Protein AF-A0A1I3IKX5-F1 (afdb_monomer_lite)

Structure (mmCIF, N/CA/C/O backbone):
data_AF-A0A1I3IKX5-F1
#
_entry.id   AF-A0A1I3IKX5-F1
#
loop_
_atom_site.group_PDB
_atom_site.id
_atom_site.type_symbol
_atom_site.label_atom_id
_atom_site.label_alt_id
_atom_site.label_comp_id
_atom_site.label_asym_id
_atom_site.label_entity_id
_atom_site.label_seq_id
_atom_site.pdbx_PDB_ins_code
_atom_site.Cartn_x
_atom_site.Cartn_y
_atom_site.Cartn_z
_atom_site.occupancy
_atom_site.B_iso_or_equiv
_atom_site.auth_seq_id
_atom_site.auth_comp_id
_atom_site.auth_asym_id
_atom_site.auth_atom_id
_atom_site.pdbx_PDB_model_num
ATOM 1 N N . MET A 1 1 ? -21.518 -17.663 17.807 1.00 20.95 1 MET A N 1
ATOM 2 C CA . MET A 1 1 ? -21.139 -17.434 16.405 1.00 20.95 1 MET A CA 1
ATOM 3 C C . MET A 1 1 ? -19.968 -16.467 16.408 1.00 20.95 1 MET A C 1
ATOM 5 O O . MET A 1 1 ? -20.168 -15.265 16.495 1.00 20.95 1 MET A O 1
ATOM 9 N N . PHE A 1 2 ? -18.743 -17.001 16.439 1.00 19.91 2 PHE A N 1
ATOM 10 C CA . PHE A 1 2 ? -17.555 -16.202 16.153 1.00 19.91 2 PHE A CA 1
ATOM 11 C C . PHE A 1 2 ? -17.565 -15.919 14.655 1.00 19.91 2 PHE A C 1
ATOM 13 O O . PHE A 1 2 ? -17.445 -16.852 13.859 1.00 19.91 2 PHE A O 1
ATOM 20 N N . LEU A 1 3 ? -17.734 -14.655 14.272 1.00 21.25 3 LEU A N 1
ATOM 21 C CA . LEU A 1 3 ? -17.444 -14.222 12.912 1.00 21.25 3 LEU A CA 1
ATOM 22 C C . LEU A 1 3 ? -15.917 -14.190 12.758 1.00 21.25 3 LEU A C 1
ATOM 24 O O . LEU A 1 3 ? -15.277 -13.152 12.869 1.00 21.25 3 LEU A O 1
ATOM 28 N N . ALA A 1 4 ? -15.314 -15.357 12.549 1.00 22.75 4 ALA A N 1
ATOM 29 C CA . ALA A 1 4 ? -14.048 -15.416 11.840 1.00 22.75 4 ALA A CA 1
ATOM 30 C C . ALA A 1 4 ? -14.404 -15.224 10.366 1.00 22.75 4 ALA A C 1
ATOM 32 O O . ALA A 1 4 ? -14.665 -16.190 9.652 1.00 22.75 4 ALA A O 1
ATOM 33 N N . ALA A 1 5 ? -14.520 -13.969 9.940 1.00 21.70 5 ALA A N 1
ATOM 34 C CA . ALA A 1 5 ? -14.460 -13.676 8.523 1.00 21.70 5 ALA A CA 1
ATOM 35 C C . ALA A 1 5 ? -13.004 -13.932 8.109 1.00 21.70 5 ALA A C 1
ATOM 37 O O . ALA A 1 5 ? -12.119 -13.237 8.617 1.00 21.70 5 ALA A O 1
ATOM 38 N N . PRO A 1 6 ? -12.694 -14.912 7.239 1.00 24.80 6 PRO A N 1
ATOM 39 C CA . PRO A 1 6 ? -11.451 -14.818 6.500 1.00 24.80 6 PRO A CA 1
ATOM 40 C C . PRO A 1 6 ? -11.553 -13.494 5.747 1.00 24.80 6 PRO A C 1
ATOM 42 O O . PRO A 1 6 ? -12.422 -13.340 4.889 1.00 24.80 6 PRO A O 1
ATOM 45 N N . ALA A 1 7 ? -10.738 -12.511 6.119 1.00 29.81 7 ALA A N 1
ATOM 46 C CA . ALA A 1 7 ? -10.614 -11.277 5.364 1.00 29.81 7 ALA A CA 1
ATOM 47 C C . ALA A 1 7 ? -9.973 -11.623 4.014 1.00 29.81 7 ALA A C 1
ATOM 49 O O . ALA A 1 7 ? -8.780 -11.450 3.796 1.00 29.81 7 ALA A O 1
ATOM 50 N N . LYS A 1 8 ? -10.775 -12.177 3.107 1.00 30.22 8 LYS A N 1
ATOM 51 C CA . LYS A 1 8 ? -10.499 -12.201 1.684 1.00 30.22 8 LYS A CA 1
ATOM 52 C C . LYS A 1 8 ? -11.171 -10.957 1.128 1.00 30.22 8 LYS A C 1
ATOM 54 O O . LYS A 1 8 ? -12.289 -11.017 0.638 1.00 30.22 8 LYS A O 1
ATOM 59 N N . CYS A 1 9 ? -10.519 -9.814 1.302 1.00 22.86 9 CYS A N 1
ATOM 60 C CA . CYS A 1 9 ? -10.854 -8.625 0.538 1.00 22.86 9 CYS A CA 1
ATOM 61 C C . CYS A 1 9 ? -9.613 -7.728 0.439 1.00 22.86 9 CYS A C 1
ATOM 63 O O . CYS A 1 9 ? -9.117 -7.277 1.477 1.00 22.86 9 CYS A O 1
ATOM 65 N N . PRO A 1 10 ? -9.067 -7.501 -0.768 1.00 31.14 10 PRO A N 1
ATOM 66 C CA . PRO A 1 10 ? -8.081 -6.455 -0.976 1.00 31.14 10 PRO A CA 1
ATOM 67 C C . PRO A 1 10 ? -8.744 -5.102 -0.691 1.00 31.14 10 PRO A C 1
ATOM 69 O O . PRO A 1 10 ? -9.901 -4.875 -1.038 1.00 31.14 10 PRO A O 1
ATOM 72 N N . ALA A 1 11 ? -8.023 -4.222 -0.002 1.00 29.16 11 ALA A N 1
ATOM 73 C CA . ALA A 1 11 ? -8.518 -2.914 0.396 1.00 29.16 11 ALA A CA 1
ATOM 74 C C . ALA A 1 11 ? -8.969 -2.097 -0.830 1.00 29.16 11 ALA A C 1
ATOM 76 O O . ALA A 1 11 ? -8.153 -1.742 -1.679 1.00 29.16 11 ALA A O 1
ATOM 77 N N . ALA A 1 12 ? -10.259 -1.771 -0.894 1.00 29.12 12 ALA A N 1
ATOM 78 C CA . ALA A 1 12 ? -10.807 -0.776 -1.804 1.00 29.12 12 ALA A CA 1
ATOM 79 C C . ALA A 1 12 ? -11.588 0.252 -0.976 1.00 29.12 12 ALA A C 1
ATOM 81 O O . ALA A 1 12 ? -12.671 -0.014 -0.457 1.00 29.12 12 ALA A O 1
ATOM 82 N N . THR A 1 13 ? -11.007 1.435 -0.811 1.00 28.17 13 THR A N 1
ATOM 83 C CA . THR A 1 13 ? -11.681 2.624 -0.282 1.00 28.17 13 THR A CA 1
ATOM 84 C C . THR A 1 13 ? -12.637 3.189 -1.339 1.00 28.17 13 THR A C 1
ATOM 86 O O . THR A 1 13 ? -12.184 3.445 -2.454 1.00 28.17 13 THR A O 1
ATOM 89 N N . PRO A 1 14 ? -13.925 3.450 -1.036 1.00 30.52 14 PRO A N 1
ATOM 90 C CA . PRO A 1 14 ? -14.843 4.060 -1.986 1.00 30.52 14 PRO A CA 1
ATOM 91 C C . PRO A 1 14 ? -14.807 5.583 -1.826 1.00 30.52 14 PRO A C 1
ATOM 93 O O . PRO A 1 14 ? -15.691 6.181 -1.221 1.00 30.52 14 PRO A O 1
ATOM 96 N N . LYS A 1 15 ? -13.765 6.219 -2.358 1.00 26.86 15 LYS A N 1
ATOM 97 C CA . LYS A 1 15 ? -13.831 7.589 -2.888 1.00 26.86 15 LYS A CA 1
ATOM 98 C C . LYS A 1 15 ? -12.940 7.616 -4.132 1.00 26.86 15 LYS A C 1
ATOM 100 O O . LYS A 1 15 ? -11.822 7.124 -4.067 1.00 26.86 15 LYS A O 1
ATOM 105 N N . SER A 1 16 ? -13.524 8.091 -5.235 1.00 30.11 16 SER A N 1
ATOM 106 C CA . SER A 1 16 ? -13.093 8.002 -6.644 1.00 30.11 16 SER A CA 1
ATOM 107 C C . SER A 1 16 ? -12.973 6.581 -7.213 1.00 30.11 16 SER A C 1
ATOM 109 O O . SER A 1 16 ? -11.885 6.025 -7.349 1.00 30.11 16 SER A O 1
ATOM 111 N N . VAL A 1 17 ? -14.116 6.014 -7.618 1.00 37.31 17 VAL A N 1
ATOM 112 C CA . VAL A 1 17 ? -14.164 4.949 -8.634 1.00 37.31 17 VAL A CA 1
ATOM 113 C C . VAL A 1 17 ? -13.845 5.590 -9.987 1.00 37.31 17 VAL A C 1
ATOM 115 O O . VAL A 1 17 ? -14.717 5.825 -10.816 1.00 37.31 17 VAL A O 1
ATOM 118 N N . GLU A 1 18 ? -12.579 5.943 -10.179 1.00 36.91 18 GLU A N 1
ATOM 119 C CA . GLU A 1 18 ? -12.009 6.052 -11.514 1.00 36.91 18 GLU A CA 1
ATOM 120 C C . GLU A 1 18 ? -11.987 4.621 -12.066 1.00 36.91 18 GLU A C 1
ATOM 122 O O . GLU A 1 18 ? -11.512 3.701 -11.391 1.00 36.91 18 GLU A O 1
ATOM 127 N N . GLN A 1 19 ? -12.642 4.411 -13.209 1.00 43.16 19 GLN A N 1
ATOM 128 C CA . GLN A 1 19 ? -12.892 3.101 -13.812 1.00 43.16 19 GLN A CA 1
ATOM 129 C C . GLN A 1 19 ? -11.600 2.278 -13.887 1.00 43.16 19 GLN A C 1
ATOM 131 O O . GLN A 1 19 ? -10.761 2.483 -14.763 1.00 43.16 19 GLN A O 1
ATOM 136 N N . ARG A 1 20 ? -11.426 1.330 -12.961 1.00 44.50 20 ARG A N 1
ATOM 137 C CA . ARG A 1 20 ? -10.293 0.408 -13.018 1.00 44.50 20 ARG A CA 1
ATOM 138 C C . ARG A 1 20 ? -10.544 -0.597 -14.137 1.00 44.50 20 ARG A C 1
ATOM 140 O O . ARG A 1 20 ? -11.605 -1.207 -14.192 1.00 44.50 20 ARG A O 1
ATOM 147 N N . GLN A 1 21 ? -9.556 -0.772 -15.012 1.00 50.03 21 GLN A N 1
ATOM 148 C CA . GLN A 1 21 ? -9.619 -1.650 -16.189 1.00 50.03 21 GLN A CA 1
ATOM 149 C C . GLN A 1 21 ? -9.507 -3.153 -15.865 1.00 50.03 21 GLN A C 1
ATOM 151 O O . GLN A 1 21 ? -9.311 -3.961 -16.766 1.00 50.03 21 GLN A O 1
ATOM 156 N N . TYR A 1 22 ? -9.605 -3.545 -14.594 1.00 48.31 22 TYR A N 1
ATOM 157 C CA . TYR A 1 22 ? -9.477 -4.934 -14.163 1.00 48.31 22 TYR A CA 1
ATOM 158 C C . TYR A 1 22 ? -10.524 -5.278 -13.105 1.00 48.31 22 TYR A C 1
ATOM 160 O O . TYR A 1 22 ? -10.813 -4.484 -12.205 1.00 48.31 22 TYR A O 1
ATOM 168 N N . ASP A 1 23 ? -11.071 -6.486 -13.202 1.00 57.91 23 ASP A N 1
ATOM 169 C CA . ASP A 1 23 ? -11.974 -7.074 -12.218 1.00 57.91 23 ASP A CA 1
ATOM 170 C C . ASP A 1 23 ? -11.150 -7.891 -11.216 1.00 57.91 23 ASP A C 1
ATOM 172 O O . ASP A 1 23 ? -10.552 -8.911 -11.554 1.00 57.91 23 ASP A O 1
ATOM 176 N N . LEU A 1 24 ? -11.129 -7.447 -9.957 1.00 51.25 24 LEU A N 1
ATOM 177 C CA . LEU A 1 24 ? -10.360 -8.068 -8.874 1.00 51.25 24 LEU A CA 1
ATOM 178 C C . LEU A 1 24 ? -10.670 -9.559 -8.672 1.00 51.25 24 LEU A C 1
ATOM 180 O O . LEU A 1 24 ? -9.804 -10.292 -8.195 1.00 51.25 24 LEU A O 1
ATOM 184 N N . MET A 1 25 ? -11.888 -10.004 -8.986 1.00 54.22 25 MET A N 1
ATOM 185 C CA . MET A 1 25 ? -12.315 -11.390 -8.783 1.00 54.22 25 MET A CA 1
ATOM 186 C C . MET A 1 25 ? -12.031 -12.281 -9.993 1.00 54.22 25 MET A C 1
ATOM 188 O O . MET A 1 25 ? -11.956 -13.500 -9.829 1.00 54.22 25 MET A O 1
ATOM 192 N N . ARG A 1 26 ? -11.869 -11.693 -11.185 1.00 60.12 26 ARG A N 1
ATOM 193 C CA . ARG A 1 26 ? -11.621 -12.412 -12.444 1.00 60.12 26 ARG A CA 1
ATOM 194 C C . ARG A 1 26 ? -10.155 -12.369 -12.875 1.00 60.12 26 ARG A C 1
ATOM 196 O O . ARG A 1 26 ? -9.623 -13.387 -13.304 1.00 60.12 26 ARG A O 1
ATOM 203 N N . ASP A 1 27 ? -9.514 -11.212 -12.743 1.00 47.44 27 ASP A N 1
ATOM 204 C CA . ASP A 1 27 ? -8.227 -10.903 -13.378 1.00 47.44 27 ASP A CA 1
ATOM 205 C C . ASP A 1 27 ? -7.028 -11.080 -12.421 1.00 47.44 27 ASP A C 1
ATOM 207 O O . ASP A 1 27 ? -5.877 -11.002 -12.846 1.00 47.44 27 ASP A O 1
ATOM 211 N N . LEU A 1 28 ? -7.272 -11.363 -11.132 1.00 52.41 28 LEU A N 1
ATOM 212 C CA . LEU A 1 28 ? -6.233 -11.640 -10.133 1.00 52.41 28 LEU A CA 1
ATOM 213 C C . LEU A 1 28 ? -6.390 -13.044 -9.530 1.00 52.41 28 LEU A C 1
ATOM 215 O O . LEU A 1 28 ? -7.370 -13.347 -8.849 1.00 52.41 28 LEU A O 1
ATOM 219 N N . ALA A 1 29 ? -5.377 -13.896 -9.714 1.00 46.47 29 ALA A N 1
ATOM 220 C CA . ALA A 1 29 ? -5.309 -15.201 -9.060 1.00 46.47 29 ALA A CA 1
ATOM 221 C C . ALA A 1 29 ? -4.728 -15.064 -7.634 1.00 46.47 29 ALA A C 1
ATOM 223 O O . ALA A 1 29 ? -3.629 -14.529 -7.468 1.00 46.47 29 ALA A O 1
ATOM 224 N N . PRO A 1 30 ? -5.417 -15.542 -6.579 1.00 45.31 30 PRO A N 1
ATOM 225 C CA . PRO A 1 30 ? -4.889 -15.489 -5.219 1.00 45.31 30 PRO A CA 1
ATOM 226 C C . PRO A 1 30 ? -3.745 -16.501 -5.048 1.00 45.31 30 PRO A C 1
ATOM 228 O O . PRO A 1 30 ? -3.978 -17.705 -5.091 1.00 45.31 30 PRO A O 1
ATOM 231 N N . ILE A 1 31 ? -2.520 -16.014 -4.828 1.00 46.34 31 ILE A N 1
ATOM 232 C CA . ILE A 1 31 ? -1.313 -16.854 -4.705 1.00 46.34 31 ILE A CA 1
ATOM 233 C C . ILE A 1 31 ? -1.165 -17.419 -3.282 1.00 46.34 31 ILE A C 1
ATOM 235 O O . ILE A 1 31 ? -0.999 -18.622 -3.106 1.00 46.34 31 ILE A O 1
ATOM 239 N N . ALA A 1 32 ? -1.259 -16.570 -2.253 1.00 37.31 32 ALA A N 1
ATOM 240 C CA . ALA A 1 32 ? -1.221 -16.983 -0.848 1.00 37.31 32 ALA A CA 1
ATOM 241 C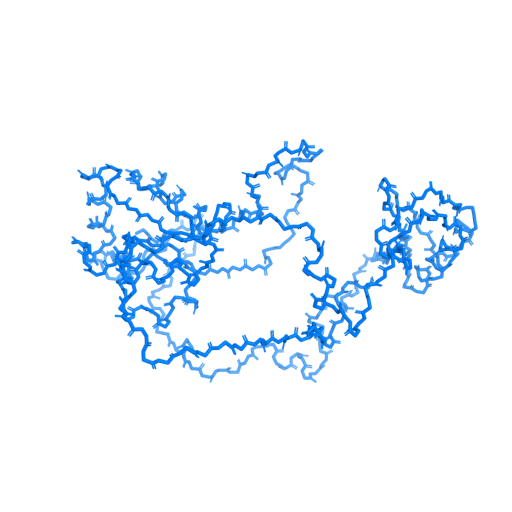 C . ALA A 1 32 ? -1.807 -15.891 0.072 1.00 37.31 32 ALA A C 1
ATOM 243 O O . ALA A 1 32 ? -1.669 -14.702 -0.230 1.00 37.31 32 ALA A O 1
ATOM 244 N N . PRO A 1 33 ? -2.445 -16.248 1.204 1.00 43.31 33 PRO A N 1
ATOM 245 C CA . PRO A 1 33 ? -2.836 -15.270 2.214 1.00 43.31 33 PRO A CA 1
ATOM 246 C C . PRO A 1 33 ? -1.580 -1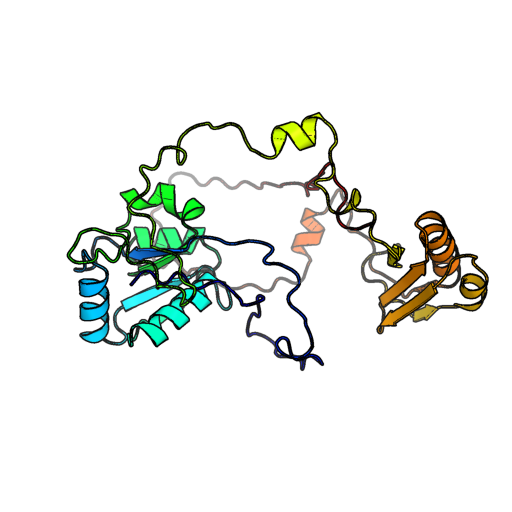4.672 2.862 1.00 43.31 33 PRO A C 1
ATOM 248 O O . PRO A 1 33 ? -0.866 -15.357 3.588 1.00 43.31 33 PRO A O 1
ATOM 251 N N . ALA A 1 34 ? -1.314 -13.391 2.601 1.00 44.59 34 ALA A N 1
ATOM 252 C CA . ALA A 1 34 ? -0.126 -12.712 3.117 1.00 44.59 34 ALA A CA 1
ATOM 253 C C . ALA A 1 34 ? -0.184 -12.475 4.635 1.00 44.59 34 ALA A C 1
ATOM 255 O O . ALA A 1 34 ? 0.850 -12.500 5.289 1.00 44.59 34 ALA A O 1
ATOM 256 N N . ASN A 1 35 ? -1.380 -12.249 5.196 1.00 47.22 35 ASN A N 1
ATOM 257 C CA . ASN A 1 35 ? -1.597 -12.014 6.623 1.00 47.22 35 ASN A CA 1
ATOM 258 C C . ASN A 1 35 ? -3.015 -12.437 7.036 1.00 47.22 35 ASN A C 1
ATOM 260 O O . ASN A 1 35 ? -3.967 -12.267 6.275 1.00 47.22 35 ASN A O 1
ATOM 264 N N . TYR A 1 36 ? -3.164 -12.930 8.265 1.00 56.44 36 TYR A N 1
ATOM 265 C CA . TYR A 1 36 ? -4.451 -13.095 8.939 1.00 56.44 36 TYR A CA 1
ATOM 266 C C . TYR A 1 36 ? -4.398 -12.350 10.274 1.00 56.44 36 TYR A C 1
ATOM 268 O O . TYR A 1 36 ? -3.355 -12.300 10.923 1.00 56.44 36 TYR A O 1
ATOM 276 N N . SER A 1 37 ? -5.513 -11.751 10.682 1.00 56.38 37 SER A N 1
ATOM 277 C CA . SER A 1 37 ? -5.625 -11.078 11.975 1.00 56.38 37 SER A CA 1
ATOM 278 C C . SER A 1 37 ? -6.965 -11.422 12.599 1.00 56.38 37 SER A C 1
ATOM 280 O O . SER A 1 37 ? -8.004 -11.320 11.943 1.00 56.38 37 SER A O 1
ATOM 282 N N . ASP A 1 38 ? -6.935 -11.847 13.858 1.00 69.31 38 ASP A N 1
ATOM 283 C CA . ASP A 1 38 ? -8.145 -12.105 14.623 1.00 69.31 38 ASP A CA 1
ATOM 284 C C . ASP A 1 38 ? -8.786 -10.770 15.016 1.00 69.31 38 ASP A C 1
ATOM 286 O O . ASP A 1 38 ? -8.164 -9.931 15.675 1.00 69.31 38 ASP A O 1
ATOM 290 N N . LEU A 1 39 ? -10.046 -10.585 14.626 1.00 73.69 39 LEU A N 1
ATOM 291 C CA . LEU A 1 39 ? -10.844 -9.425 15.006 1.00 73.69 39 LEU A CA 1
ATOM 292 C C . LEU A 1 39 ? -11.694 -9.734 16.242 1.00 73.69 39 LEU A C 1
ATOM 294 O O . LEU A 1 39 ? -12.173 -10.855 16.433 1.00 73.69 39 LEU A O 1
ATOM 298 N N . VAL A 1 40 ? -11.905 -8.726 17.082 1.00 75.81 40 VAL A N 1
ATOM 299 C CA . VAL A 1 40 ? -12.744 -8.802 18.280 1.00 75.81 40 VAL A CA 1
ATOM 300 C C . VAL A 1 40 ? -13.817 -7.722 18.241 1.00 75.81 40 VAL A C 1
ATOM 302 O O . VAL A 1 40 ? -13.538 -6.574 17.909 1.00 75.81 40 VAL A O 1
ATOM 305 N N . ILE A 1 41 ? -15.048 -8.100 18.600 1.00 83.12 41 ILE A N 1
ATOM 306 C CA . ILE A 1 41 ? -16.136 -7.152 18.848 1.00 83.12 41 ILE A CA 1
ATOM 307 C C . ILE A 1 41 ? -16.024 -6.680 20.291 1.00 83.12 41 ILE A C 1
ATOM 309 O O . ILE A 1 41 ? -16.018 -7.481 21.234 1.00 83.12 41 ILE A O 1
ATOM 313 N N . VAL A 1 42 ? -15.958 -5.372 20.457 1.00 83.62 42 VAL A N 1
ATOM 314 C CA . VAL A 1 42 ? -15.881 -4.719 21.753 1.00 83.62 42 VAL A CA 1
ATOM 315 C C . VAL A 1 42 ? -17.025 -3.736 21.884 1.00 83.62 42 VAL A C 1
ATOM 317 O O . VAL A 1 42 ? -17.380 -3.057 20.927 1.00 83.62 42 VAL A O 1
ATOM 320 N N . VAL A 1 43 ? -17.613 -3.693 23.071 1.00 86.88 43 VAL A N 1
ATOM 321 C CA . VAL A 1 43 ? -18.774 -2.876 23.400 1.00 86.88 43 VAL A CA 1
ATOM 322 C C . VAL A 1 43 ? -18.466 -2.079 24.664 1.00 86.88 43 VAL A C 1
ATOM 324 O O . VAL A 1 43 ? -17.786 -2.566 25.573 1.00 86.88 43 VAL A O 1
ATOM 327 N N . ASN A 1 44 ? -18.945 -0.842 24.732 1.00 88.69 44 ASN A N 1
ATOM 328 C CA . ASN A 1 44 ? -18.802 -0.030 25.932 1.00 88.69 44 ASN A CA 1
ATOM 329 C C . ASN A 1 44 ? -19.546 -0.688 27.125 1.00 88.69 44 ASN A C 1
ATOM 331 O O . ASN A 1 44 ? -20.662 -1.186 26.945 1.00 88.69 44 ASN A O 1
ATOM 335 N N . PRO A 1 45 ? -18.984 -0.687 28.351 1.00 83.69 45 PRO A N 1
ATOM 336 C CA . PRO A 1 45 ? -19.615 -1.304 29.523 1.00 83.69 45 PRO A CA 1
ATOM 337 C C . PRO A 1 45 ? -21.003 -0.760 29.902 1.00 83.69 45 PRO A C 1
ATOM 339 O O . PRO A 1 45 ? -21.757 -1.484 30.557 1.00 83.69 45 PRO A O 1
ATOM 342 N N . GLN A 1 46 ? -21.331 0.476 29.508 1.00 83.00 46 GLN A N 1
ATOM 343 C CA . GLN A 1 46 ? -22.626 1.128 29.745 1.00 83.00 46 GLN A CA 1
ATOM 344 C C . GLN A 1 46 ? -23.752 0.550 28.880 1.00 83.00 46 GLN A C 1
ATOM 346 O O . GLN A 1 46 ? -24.925 0.719 29.206 1.00 83.00 46 GLN A O 1
ATOM 351 N N . VAL A 1 47 ? -23.427 -0.157 27.794 1.00 85.62 47 VAL A N 1
ATOM 352 C CA . VAL A 1 47 ? -24.435 -0.849 26.988 1.00 85.62 47 VAL A CA 1
ATOM 353 C C . VAL A 1 47 ? -24.977 -2.030 27.803 1.00 85.62 47 VAL A C 1
ATOM 355 O O . VAL A 1 47 ? -24.184 -2.844 28.298 1.00 85.62 47 VAL A O 1
ATOM 358 N N . PRO A 1 48 ? -26.310 -2.186 27.932 1.00 82.25 48 PRO A N 1
ATOM 359 C CA . PRO A 1 48 ? -26.935 -3.238 28.734 1.00 82.25 48 PRO A CA 1
ATOM 360 C C . PRO A 1 48 ? -26.895 -4.608 28.030 1.00 82.25 48 PRO A C 1
ATOM 362 O O . PRO A 1 48 ? -27.887 -5.325 27.970 1.00 82.25 48 PRO A O 1
ATOM 365 N N . ALA A 1 49 ? -25.736 -4.977 27.484 1.00 77.12 49 ALA A N 1
ATOM 366 C CA . ALA A 1 49 ? -25.457 -6.266 26.873 1.00 77.12 49 ALA A CA 1
ATOM 367 C C . ALA A 1 49 ? -24.154 -6.836 27.452 1.00 77.12 49 ALA A C 1
ATOM 369 O O . ALA A 1 49 ? -23.083 -6.221 27.392 1.00 77.12 49 ALA A O 1
ATOM 370 N N . LYS A 1 50 ? -24.233 -8.021 28.054 1.00 70.12 50 LYS A N 1
ATOM 371 C CA . LYS A 1 50 ? -23.086 -8.762 28.600 1.00 70.12 50 LYS A CA 1
ATOM 372 C C . LYS A 1 50 ? -22.603 -9.840 27.637 1.00 70.12 50 LYS A C 1
ATOM 374 O O . LYS A 1 50 ? -21.429 -10.205 27.673 1.00 70.12 50 LYS A O 1
ATOM 379 N N . THR A 1 51 ? -23.484 -10.322 26.766 1.00 73.19 51 THR A N 1
ATOM 380 C CA . THR A 1 51 ? -23.196 -11.373 25.783 1.00 73.19 51 THR A CA 1
ATOM 381 C C . THR A 1 51 ? -23.455 -10.905 24.353 1.00 73.19 51 THR A C 1
ATOM 383 O O . THR A 1 51 ? -24.146 -9.914 24.122 1.00 73.19 51 THR A O 1
ATOM 386 N N . LEU A 1 52 ? -22.891 -11.614 23.364 1.00 74.38 52 LEU A N 1
ATOM 387 C CA . LEU A 1 52 ? -23.124 -11.281 21.950 1.00 74.38 52 LEU A CA 1
ATOM 388 C C . LEU A 1 52 ? -24.586 -11.478 21.571 1.00 74.38 52 LEU A C 1
ATOM 390 O O . LEU A 1 52 ? -25.126 -10.707 20.788 1.00 74.38 52 LEU A O 1
ATOM 394 N N . GLN A 1 53 ? -25.225 -12.491 22.148 1.00 75.12 53 GLN A N 1
ATOM 395 C CA . GLN A 1 53 ? -26.642 -12.753 21.955 1.00 75.12 53 GLN A CA 1
ATOM 396 C C . GLN A 1 53 ? -27.496 -11.605 22.502 1.00 75.12 53 GLN A C 1
ATOM 398 O O . GLN A 1 53 ? -28.369 -11.122 21.789 1.00 75.12 53 GLN A O 1
ATOM 403 N N . GLU A 1 54 ? -27.202 -11.124 23.714 1.00 76.62 54 GLU A N 1
ATOM 404 C CA . GLU A 1 54 ? -27.871 -9.948 24.288 1.00 76.62 54 GLU A CA 1
ATOM 405 C C . GLU A 1 54 ? -27.628 -8.694 23.453 1.00 76.62 54 GLU A C 1
ATOM 407 O O . GLU A 1 54 ? -28.554 -7.924 23.231 1.00 76.62 54 GLU A O 1
ATOM 412 N N . PHE A 1 55 ? -26.410 -8.504 22.940 1.00 82.44 55 PHE A N 1
ATOM 413 C CA . PHE A 1 55 ? -26.096 -7.363 22.086 1.00 82.44 55 PHE A CA 1
ATOM 414 C C . PHE A 1 55 ? -26.878 -7.404 20.770 1.00 82.44 55 PHE A C 1
ATOM 416 O O . PHE A 1 55 ? -27.466 -6.404 20.374 1.00 82.44 55 PHE A O 1
ATOM 423 N N . ILE A 1 56 ? -26.937 -8.566 20.110 1.00 84.69 56 ILE A N 1
ATOM 424 C CA . ILE A 1 56 ? -27.725 -8.747 18.884 1.00 84.69 56 ILE A CA 1
ATOM 425 C C . ILE A 1 56 ? -29.214 -8.538 19.177 1.00 84.69 56 ILE A C 1
ATOM 427 O O . ILE A 1 56 ? -29.889 -7.863 18.408 1.00 84.69 56 ILE A O 1
ATOM 431 N N . ALA A 1 57 ? -29.731 -9.074 20.285 1.00 85.06 57 ALA A N 1
ATOM 432 C CA . ALA A 1 57 ? -31.121 -8.874 20.685 1.00 85.06 57 ALA A CA 1
ATOM 433 C C . ALA A 1 57 ? -31.431 -7.390 20.945 1.00 85.06 57 ALA A C 1
ATOM 435 O O . ALA A 1 57 ? -32.436 -6.884 20.450 1.00 85.06 57 ALA A O 1
ATOM 436 N N . LEU A 1 58 ? -30.542 -6.679 21.644 1.00 86.50 58 LEU A N 1
ATOM 437 C CA . LEU A 1 58 ? -30.659 -5.244 21.903 1.00 86.50 58 LEU A CA 1
ATOM 438 C C . LEU A 1 58 ? -30.628 -4.431 20.602 1.00 86.50 58 LEU A C 1
ATOM 440 O O . LEU A 1 58 ? -31.473 -3.562 20.405 1.00 86.50 58 LEU A O 1
ATOM 444 N N . ALA A 1 59 ? -29.695 -4.744 19.701 1.00 87.00 59 ALA A N 1
ATOM 445 C CA . ALA A 1 59 ? -29.563 -4.076 18.410 1.00 87.00 59 ALA A CA 1
ATOM 446 C C . ALA A 1 59 ? -30.769 -4.333 17.488 1.00 87.00 59 ALA A C 1
ATOM 448 O O . ALA A 1 59 ? -31.166 -3.446 16.740 1.00 87.00 59 ALA A O 1
ATOM 449 N N . LYS A 1 60 ? -31.396 -5.516 17.567 1.00 88.19 60 LYS A N 1
ATOM 450 C CA . LYS A 1 60 ? -32.656 -5.814 16.859 1.00 88.19 60 LYS A CA 1
ATOM 451 C C . LYS A 1 60 ? -33.862 -5.110 17.467 1.00 88.19 60 LYS A C 1
ATOM 453 O O . LYS A 1 60 ? -34.746 -4.690 16.732 1.00 88.19 60 LYS A O 1
ATOM 458 N N . ALA A 1 61 ? -33.909 -4.993 18.792 1.00 91.00 61 ALA A N 1
ATOM 459 C CA . ALA A 1 61 ? -34.984 -4.291 19.486 1.00 91.00 61 ALA A CA 1
ATOM 460 C C . ALA A 1 61 ? -34.932 -2.770 19.259 1.00 91.00 61 ALA A C 1
ATOM 462 O O . ALA A 1 61 ? -35.948 -2.092 19.398 1.00 91.00 61 ALA A O 1
ATOM 463 N N . GLN A 1 62 ? -33.753 -2.228 18.938 1.00 88.50 62 GLN A N 1
ATOM 464 C CA . GLN A 1 62 ? -33.513 -0.794 18.785 1.00 88.50 62 GLN A CA 1
ATOM 465 C C . GLN A 1 62 ? -32.728 -0.480 17.497 1.00 88.50 62 GLN A C 1
ATOM 467 O O . GLN A 1 62 ? -31.576 -0.038 17.579 1.00 88.50 62 GLN A O 1
ATOM 472 N N . PRO A 1 63 ? -33.328 -0.691 16.310 1.00 88.38 63 PRO A N 1
ATOM 473 C CA . PRO A 1 63 ? -32.653 -0.436 15.041 1.00 88.38 63 PRO A CA 1
ATOM 474 C C . PRO A 1 63 ? -32.235 1.037 14.929 1.00 88.38 63 PRO A C 1
ATOM 476 O O . PRO A 1 63 ? -32.988 1.938 15.305 1.00 88.38 63 PRO A O 1
ATOM 479 N N . GLY A 1 64 ? -31.006 1.277 14.474 1.00 87.25 64 GLY A N 1
ATOM 480 C CA . GLY A 1 64 ? -30.452 2.612 14.231 1.00 87.25 64 GLY A CA 1
ATOM 481 C C . GLY A 1 64 ? -30.030 3.395 15.482 1.00 87.25 64 GLY A C 1
ATOM 482 O O . GLY A 1 64 ? -29.478 4.484 15.350 1.00 87.25 64 GLY A O 1
ATOM 483 N N . LYS A 1 65 ? -30.249 2.875 16.700 1.00 88.06 65 LYS A N 1
ATOM 484 C CA . LYS A 1 65 ? -29.887 3.585 17.947 1.00 88.06 65 LYS A CA 1
ATOM 485 C C . LYS A 1 65 ? -28.457 3.348 18.419 1.00 88.06 65 LYS A C 1
ATOM 487 O O . LYS A 1 65 ? -27.921 4.162 19.167 1.00 88.06 65 LYS A O 1
ATOM 492 N N . LEU A 1 66 ? -27.862 2.216 18.051 1.00 90.25 66 LEU A N 1
ATOM 493 C CA . LEU A 1 66 ? -26.497 1.880 18.443 1.00 90.25 66 LEU A CA 1
ATOM 494 C C . LEU A 1 66 ? -25.527 2.312 17.350 1.00 90.25 66 LEU A C 1
ATOM 496 O O . LEU A 1 66 ? -25.735 2.020 16.173 1.00 90.25 66 LEU A O 1
ATOM 500 N N . ASN A 1 67 ? -24.437 2.949 17.762 1.00 93.06 67 ASN A N 1
ATOM 501 C CA . ASN A 1 67 ? -23.355 3.354 16.883 1.00 93.06 67 ASN A CA 1
ATOM 502 C C . ASN A 1 67 ? -22.186 2.370 16.987 1.00 93.06 67 ASN A C 1
ATOM 504 O O . ASN A 1 67 ? -21.877 1.864 18.075 1.00 93.06 67 ASN A O 1
ATOM 508 N N . TYR A 1 68 ? -21.485 2.161 15.874 1.00 93.00 68 TYR A N 1
ATOM 509 C CA . TYR A 1 68 ? -20.215 1.447 15.851 1.00 93.00 68 TYR A CA 1
ATOM 510 C C . TYR A 1 68 ? -19.081 2.273 15.247 1.00 93.00 68 TYR A C 1
ATOM 512 O O . TYR A 1 68 ? -19.253 2.950 14.236 1.00 93.00 68 TYR A O 1
ATOM 520 N N . ALA A 1 69 ? -17.906 2.195 15.867 1.00 91.75 69 ALA A N 1
ATOM 521 C CA . ALA A 1 69 ? -16.717 2.920 15.458 1.00 91.75 69 ALA A CA 1
ATOM 522 C C . ALA A 1 69 ? -15.837 2.053 14.553 1.00 91.75 69 ALA A C 1
ATOM 524 O O . ALA A 1 69 ? -15.751 0.830 14.696 1.00 91.75 69 ALA A O 1
ATOM 525 N N . SER A 1 70 ? -15.130 2.713 13.642 1.00 90.88 70 SER A N 1
ATOM 526 C CA . SER A 1 70 ? -14.051 2.118 12.850 1.00 90.88 70 SER A CA 1
ATOM 527 C C . SER A 1 70 ? -12.927 3.130 12.663 1.00 90.88 70 SER A C 1
ATOM 529 O O . SER A 1 70 ? -13.153 4.330 12.811 1.00 90.88 70 SER A O 1
ATOM 531 N N . SER A 1 71 ? -11.759 2.675 12.218 1.00 86.69 71 SER A N 1
ATOM 532 C CA . SER A 1 71 ? -10.634 3.550 11.874 1.00 86.69 71 SER A CA 1
ATOM 533 C C . SER A 1 71 ? -10.747 4.231 10.502 1.00 86.69 71 SER A C 1
ATOM 535 O O . SER A 1 71 ? -9.720 4.559 9.910 1.00 86.69 71 SER A O 1
ATOM 537 N N . GLY A 1 72 ? -11.957 4.357 9.957 1.00 80.69 72 GLY A N 1
ATOM 538 C CA . GLY A 1 72 ? -12.221 5.056 8.703 1.00 80.69 72 GLY A CA 1
ATOM 539 C C . GLY A 1 72 ? -12.969 4.207 7.682 1.00 80.69 72 GLY A C 1
ATOM 540 O O . GLY A 1 72 ? -13.048 2.977 7.782 1.00 80.69 72 GLY A O 1
ATOM 541 N N . GLN A 1 73 ? -13.519 4.885 6.675 1.00 85.06 73 GLN A N 1
ATOM 542 C CA . GLN A 1 73 ? -14.271 4.239 5.606 1.00 85.06 73 GLN A CA 1
ATOM 543 C C . GLN A 1 73 ? -13.381 3.352 4.731 1.00 85.06 73 GLN A C 1
ATOM 545 O O . GLN A 1 73 ? -12.247 3.695 4.419 1.00 85.06 73 GLN A O 1
ATOM 550 N N . GLY A 1 74 ? -13.908 2.192 4.341 1.00 77.94 74 GLY A N 1
ATOM 551 C CA . GLY A 1 74 ? -13.194 1.196 3.525 1.00 77.94 74 GLY A CA 1
ATOM 552 C C . GLY A 1 74 ? -12.096 0.408 4.255 1.00 77.94 74 GLY A C 1
ATOM 553 O O . GLY A 1 74 ? -11.415 -0.408 3.641 1.00 77.94 74 GLY A O 1
ATOM 554 N N . THR A 1 75 ? -11.918 0.616 5.562 1.00 81.50 75 THR A N 1
ATOM 555 C CA . THR A 1 75 ? -10.957 -0.157 6.361 1.00 81.50 75 THR A CA 1
ATOM 556 C C . THR A 1 75 ? -11.454 -1.586 6.616 1.00 81.50 75 THR A C 1
ATOM 558 O O . THR A 1 75 ? -12.667 -1.826 6.599 1.00 81.50 75 THR A O 1
ATOM 561 N N . PRO A 1 76 ? -10.559 -2.545 6.934 1.00 78.44 76 PRO A N 1
ATOM 562 C CA . PRO A 1 76 ? -10.966 -3.900 7.315 1.00 78.44 76 PRO A CA 1
ATOM 563 C C . PRO A 1 76 ? -11.981 -3.933 8.469 1.00 78.44 76 PRO A C 1
ATOM 565 O O . PRO A 1 76 ? -12.853 -4.795 8.498 1.00 78.44 76 PRO A O 1
ATOM 568 N N . TYR A 1 77 ? -11.912 -2.966 9.388 1.00 84.94 77 TYR A N 1
ATOM 569 C CA . TYR A 1 77 ? -12.827 -2.841 10.525 1.00 84.94 77 TYR A CA 1
ATOM 570 C C . TYR A 1 77 ? -14.214 -2.331 10.125 1.00 84.94 77 TYR A C 1
ATOM 572 O O . TYR A 1 77 ? -15.216 -2.836 10.625 1.00 84.94 77 TYR A O 1
ATOM 580 N N . HIS A 1 78 ? -14.284 -1.371 9.194 1.00 85.75 78 HIS A N 1
ATOM 581 C CA . HIS A 1 78 ? -15.550 -0.939 8.598 1.00 85.75 78 HIS A CA 1
ATOM 582 C C . HIS A 1 78 ? -16.222 -2.100 7.852 1.00 85.75 78 HIS A C 1
ATOM 584 O O . HIS A 1 78 ? -17.382 -2.409 8.102 1.00 85.75 78 HIS A O 1
ATOM 590 N N . MET A 1 79 ? -15.462 -2.815 7.017 1.00 86.12 79 MET A N 1
ATOM 591 C CA . MET A 1 79 ? -15.964 -3.986 6.289 1.00 86.12 79 MET A CA 1
ATOM 592 C C . MET A 1 79 ? -16.429 -5.101 7.230 1.00 86.12 79 MET A C 1
ATOM 594 O O . MET A 1 79 ? -17.470 -5.708 6.995 1.00 86.12 79 MET A O 1
ATOM 598 N N . ALA A 1 80 ? -15.700 -5.355 8.321 1.00 80.81 80 ALA A N 1
ATOM 599 C CA . ALA A 1 80 ? -16.122 -6.315 9.335 1.00 80.81 80 ALA A CA 1
ATOM 600 C C . ALA A 1 80 ? -17.419 -5.886 10.042 1.00 80.81 80 ALA A C 1
ATOM 602 O O . ALA A 1 80 ? -18.254 -6.739 10.340 1.00 80.81 80 ALA A O 1
ATOM 603 N N . GLY A 1 81 ? -17.601 -4.585 10.290 1.00 85.12 81 GLY A N 1
ATOM 604 C CA . GLY A 1 81 ? -18.822 -4.018 10.867 1.00 85.12 81 GLY A CA 1
ATOM 605 C C . GLY A 1 81 ? -20.036 -4.196 9.959 1.00 85.12 81 GLY A C 1
ATOM 606 O O . GLY A 1 81 ? -21.055 -4.725 10.399 1.00 85.12 81 GLY A O 1
ATOM 607 N N . GLU A 1 82 ? -19.909 -3.849 8.678 1.00 87.06 82 GLU A N 1
ATOM 608 C CA . GLU A 1 82 ? -20.979 -4.043 7.690 1.00 87.06 82 GLU A CA 1
ATOM 609 C C . GLU A 1 82 ? -21.285 -5.525 7.446 1.00 87.06 82 GLU A C 1
ATOM 611 O O . GLU A 1 82 ? -22.450 -5.923 7.387 1.00 87.06 82 GLU A O 1
ATOM 616 N N . LEU A 1 83 ? -20.261 -6.381 7.411 1.00 81.62 83 LEU A N 1
ATOM 617 C CA . LEU A 1 83 ? -20.459 -7.828 7.343 1.00 81.62 83 LEU A CA 1
ATOM 618 C C . LEU A 1 83 ? -21.207 -8.349 8.577 1.00 81.62 83 LEU A C 1
ATOM 620 O O . LEU A 1 83 ? -22.114 -9.170 8.452 1.00 81.62 83 LEU A O 1
ATOM 624 N N . PHE A 1 84 ? -20.861 -7.867 9.772 1.00 84.31 84 PHE A N 1
ATOM 625 C CA . PHE A 1 84 ? -21.555 -8.238 11.001 1.00 84.31 84 PHE A CA 1
ATOM 626 C C . PHE A 1 84 ? -23.015 -7.768 10.998 1.00 84.31 84 PHE A C 1
ATOM 628 O O . PHE A 1 84 ? -23.888 -8.559 11.354 1.00 84.31 84 PHE A O 1
ATOM 635 N N . LYS A 1 85 ? -23.300 -6.546 10.529 1.00 84.44 85 LYS A N 1
ATOM 636 C CA . LYS A 1 85 ? -24.668 -6.031 10.332 1.00 84.44 85 LYS A CA 1
ATOM 637 C C . LYS A 1 85 ? -25.489 -6.937 9.425 1.00 84.44 85 LYS A C 1
ATOM 639 O O . LYS A 1 85 ? -26.557 -7.398 9.829 1.00 84.44 85 LYS A O 1
ATOM 644 N N . ALA A 1 86 ? -24.952 -7.253 8.247 1.00 80.75 86 ALA A N 1
ATOM 645 C CA . ALA A 1 86 ? -25.609 -8.108 7.265 1.00 80.75 86 ALA A CA 1
ATOM 646 C C . ALA A 1 86 ? -25.852 -9.528 7.802 1.00 80.75 86 ALA A C 1
ATOM 648 O O . ALA A 1 86 ? -26.945 -10.069 7.659 1.00 80.75 86 ALA A O 1
ATOM 649 N N . MET A 1 87 ? -24.858 -10.127 8.466 1.00 78.56 87 MET A N 1
ATOM 650 C CA . MET A 1 87 ? -24.959 -11.500 8.973 1.00 78.56 87 MET A CA 1
ATOM 651 C C . MET A 1 87 ? -25.837 -11.626 10.222 1.00 78.56 87 MET A C 1
ATOM 653 O O . MET A 1 87 ? -26.507 -12.643 10.396 1.00 78.56 87 MET A O 1
ATOM 657 N N . ALA A 1 88 ? -25.825 -10.633 11.113 1.00 78.88 88 ALA A N 1
ATOM 658 C CA . ALA A 1 88 ? -26.633 -10.649 12.331 1.00 78.88 88 ALA A CA 1
ATOM 659 C C . ALA A 1 88 ? -28.056 -10.108 12.108 1.00 78.88 88 ALA A C 1
ATOM 661 O O . ALA A 1 88 ? -28.927 -10.342 12.954 1.00 78.88 88 ALA A O 1
ATOM 662 N N . GLY A 1 89 ? -28.305 -9.422 10.987 1.00 82.50 89 GLY A N 1
ATOM 663 C CA . GLY A 1 89 ? -29.567 -8.740 10.703 1.00 82.50 89 GLY A CA 1
ATOM 664 C C . GLY A 1 89 ? -29.841 -7.640 11.724 1.00 82.50 89 GLY A C 1
ATOM 665 O O . GLY A 1 89 ? -30.925 -7.602 12.303 1.00 82.50 89 GLY A O 1
ATOM 666 N N . ILE A 1 90 ? -28.823 -6.831 12.024 1.00 86.25 90 ILE A N 1
ATOM 667 C CA . ILE A 1 90 ? -28.906 -5.708 12.963 1.00 86.25 90 ILE A CA 1
ATOM 668 C C . ILE A 1 90 ? -28.667 -4.400 12.221 1.00 86.25 90 ILE A C 1
ATOM 670 O O . ILE A 1 90 ? -27.863 -4.352 11.290 1.00 86.25 90 ILE A O 1
ATOM 674 N N . ASP A 1 91 ? -29.321 -3.341 12.681 1.00 88.38 91 ASP A N 1
ATOM 675 C CA . ASP A 1 91 ? -29.105 -1.998 12.161 1.00 88.38 91 ASP A CA 1
ATOM 676 C C . ASP A 1 91 ? -28.347 -1.158 13.192 1.00 88.38 91 ASP A C 1
ATOM 678 O O . ASP A 1 91 ? -28.912 -0.714 14.194 1.00 88.38 91 ASP A O 1
ATOM 682 N N . VAL A 1 92 ? -27.041 -1.006 12.965 1.00 89.75 92 VAL A N 1
ATOM 683 C CA . VAL A 1 92 ? -26.155 -0.152 13.763 1.00 89.75 92 VAL A CA 1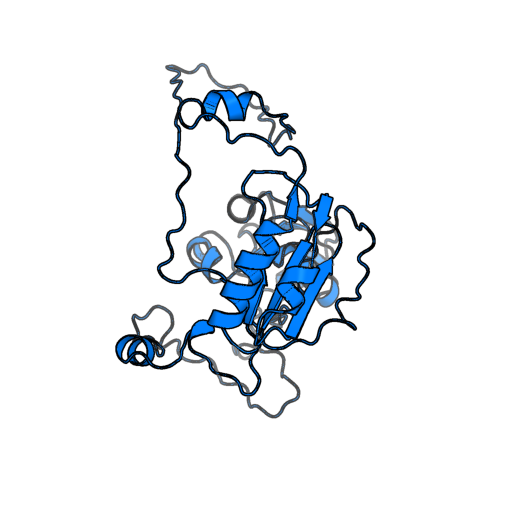
ATOM 684 C C . VAL A 1 92 ? -25.471 0.873 12.861 1.00 89.75 92 VAL A C 1
ATOM 686 O O . VAL A 1 92 ? -24.997 0.550 11.763 1.00 89.75 92 VAL A O 1
ATOM 689 N N . VAL A 1 93 ? -25.433 2.122 13.318 1.00 93.06 93 VAL A N 1
ATOM 690 C CA . VAL A 1 93 ? -24.958 3.265 12.532 1.00 93.06 93 VAL A CA 1
ATOM 691 C C . VAL A 1 93 ? -23.439 3.324 12.575 1.00 93.06 93 VAL A C 1
ATOM 693 O O . VAL A 1 93 ? -22.818 3.224 13.633 1.00 93.06 93 VAL A O 1
ATOM 696 N N . HIS A 1 94 ? -22.826 3.475 11.406 1.00 93.44 94 HIS A N 1
ATOM 697 C CA . HIS A 1 94 ? -21.380 3.572 11.294 1.00 93.44 94 HIS A CA 1
ATOM 698 C C . HIS A 1 94 ? -20.883 4.985 11.595 1.00 93.44 94 HIS A C 1
ATOM 700 O O . HIS A 1 94 ? -21.307 5.942 10.952 1.00 93.44 94 HIS A O 1
ATOM 706 N N . VAL A 1 95 ? -19.931 5.101 12.520 1.00 93.00 95 VAL A N 1
ATOM 707 C CA . VAL A 1 95 ? -19.220 6.346 12.828 1.00 93.00 95 VAL A CA 1
ATOM 708 C C . VAL A 1 95 ? -17.741 6.178 12.447 1.00 93.00 95 VAL A C 1
ATOM 710 O O . VAL A 1 95 ? -16.986 5.492 13.147 1.00 93.00 95 VAL A O 1
ATOM 713 N N . PRO A 1 96 ? -17.291 6.754 11.318 1.00 90.81 96 PRO A N 1
ATOM 714 C CA . PRO A 1 96 ? -15.898 6.662 10.899 1.00 90.81 96 PRO A CA 1
ATOM 715 C C . PRO A 1 96 ? -15.015 7.638 11.690 1.00 90.81 96 PRO A C 1
ATOM 717 O O . PRO A 1 96 ? -15.217 8.848 11.638 1.00 90.81 96 PRO A O 1
ATOM 720 N N . TYR A 1 97 ? -13.989 7.117 12.364 1.00 88.56 97 TYR A N 1
ATOM 721 C CA . TYR A 1 97 ? -12.918 7.914 12.972 1.00 88.56 97 TYR A CA 1
ATOM 722 C C . TYR A 1 97 ? -11.702 7.984 12.047 1.00 88.56 97 TYR A C 1
ATOM 724 O O . TYR A 1 97 ? -11.564 7.177 11.127 1.00 88.56 97 TYR A O 1
ATOM 732 N N . ARG A 1 98 ? -10.785 8.926 12.298 1.00 80.44 98 ARG A N 1
ATOM 733 C CA . ARG A 1 98 ? -9.587 9.099 11.457 1.00 80.44 98 ARG A CA 1
ATOM 734 C C . ARG A 1 98 ? -8.561 7.988 11.605 1.00 80.44 98 ARG A C 1
ATOM 736 O O . ARG A 1 98 ? -7.795 7.731 10.683 1.00 80.44 98 ARG A O 1
ATOM 743 N N . ASN A 1 99 ? -8.497 7.377 12.781 1.00 85.38 99 ASN A N 1
ATOM 744 C CA . ASN A 1 99 ? -7.547 6.321 13.096 1.00 85.38 99 ASN A CA 1
ATOM 745 C C . ASN A 1 99 ? -8.120 5.377 14.164 1.00 85.38 99 ASN A C 1
ATOM 747 O O . ASN A 1 99 ? -9.100 5.693 14.841 1.00 85.38 99 ASN A O 1
ATOM 751 N N . SER A 1 100 ? -7.508 4.197 14.322 1.00 83.56 100 SER A N 1
ATOM 752 C CA . SER A 1 100 ? -7.975 3.194 15.291 1.00 83.56 100 SER A CA 1
ATOM 753 C C . SER A 1 100 ? -7.813 3.649 16.743 1.00 83.56 100 SER A C 1
ATOM 755 O O . SER A 1 100 ? -8.553 3.186 17.601 1.00 83.56 100 SER A O 1
ATOM 757 N N . GLY A 1 101 ? -6.858 4.538 17.037 1.00 86.38 101 GLY A N 1
ATOM 758 C CA . GLY A 1 101 ? -6.650 5.061 18.389 1.00 86.38 101 GLY A CA 1
ATOM 759 C C . GLY A 1 101 ? -7.830 5.906 18.860 1.00 86.38 101 GLY A C 1
ATOM 760 O O . GLY A 1 101 ? -8.379 5.649 19.926 1.00 86.38 101 GLY A O 1
ATOM 761 N N . GLU A 1 102 ? -8.270 6.853 18.032 1.00 87.75 102 GLU A N 1
ATOM 762 C CA . GLU A 1 102 ? -9.448 7.683 18.299 1.00 87.75 102 GLU A CA 1
ATOM 763 C C . GLU A 1 102 ? -10.725 6.846 18.387 1.00 87.75 102 GLU A C 1
ATOM 765 O O . GLU A 1 102 ? -11.516 7.050 19.304 1.00 87.75 102 GLU A O 1
ATOM 770 N N . ALA A 1 103 ? -10.898 5.861 17.495 1.00 88.19 103 ALA A N 1
ATOM 771 C CA . ALA A 1 103 ? -12.036 4.943 17.543 1.00 88.19 103 ALA A CA 1
ATOM 772 C C . ALA A 1 103 ? -12.106 4.189 18.883 1.00 88.19 103 ALA A C 1
ATOM 774 O O . ALA A 1 103 ? -13.172 4.111 19.497 1.00 88.19 103 ALA A O 1
ATOM 775 N N . ARG A 1 104 ? -10.965 3.686 19.378 1.00 90.38 104 ARG A N 1
ATOM 776 C CA . ARG A 1 104 ? -10.885 3.020 20.686 1.00 90.38 104 ARG A CA 1
ATOM 777 C C . ARG A 1 104 ? -11.225 3.972 21.825 1.00 90.38 104 ARG A C 1
ATOM 779 O O . ARG A 1 104 ? -12.045 3.618 22.666 1.00 90.38 104 ARG A O 1
ATOM 786 N N . SER A 1 105 ? -10.662 5.178 21.827 1.00 89.25 105 SER A N 1
ATOM 787 C CA . SER A 1 105 ? -10.986 6.202 22.828 1.00 89.25 105 SER A CA 1
ATOM 788 C C . SER A 1 105 ? -12.470 6.580 22.812 1.00 89.25 105 SER A C 1
ATOM 790 O O . SER A 1 105 ? -13.061 6.746 23.875 1.00 89.25 105 SER A O 1
ATOM 792 N N . GLY A 1 106 ? -13.097 6.655 21.634 1.00 86.44 106 GLY A N 1
ATOM 793 C CA . GLY A 1 106 ? -14.532 6.915 21.486 1.00 86.44 106 GLY A CA 1
ATOM 794 C C . GLY A 1 106 ? -15.405 5.804 22.072 1.00 86.44 106 GLY A C 1
ATOM 795 O O . GLY A 1 106 ? -16.416 6.087 22.719 1.00 86.44 106 GLY A O 1
ATOM 796 N N . VAL A 1 107 ? -14.991 4.542 21.921 1.00 88.75 107 VAL A N 1
ATOM 797 C CA . VAL A 1 107 ? -15.680 3.402 22.545 1.00 88.75 107 VAL A CA 1
ATOM 798 C C . VAL A 1 107 ? -15.432 3.337 24.044 1.00 88.75 107 VAL A C 1
ATOM 800 O O . VAL A 1 107 ? -16.379 3.099 24.784 1.00 88.75 107 VAL A O 1
ATOM 803 N N . ILE A 1 108 ? -14.210 3.574 24.524 1.00 87.06 108 ILE A N 1
ATOM 804 C CA . ILE A 1 108 ? -13.894 3.610 25.965 1.00 87.06 108 ILE A CA 1
ATOM 805 C C . ILE A 1 108 ? -14.677 4.737 26.650 1.00 87.06 108 ILE A C 1
ATOM 807 O O . ILE A 1 108 ? -15.329 4.517 27.668 1.00 87.06 108 ILE A O 1
ATOM 811 N N . GLY A 1 109 ? -14.686 5.924 26.042 1.00 85.19 109 GLY A N 1
ATOM 812 C CA . GLY A 1 109 ? -15.399 7.102 26.532 1.00 85.19 109 GLY A CA 1
ATOM 813 C C . GLY A 1 109 ? -16.922 7.053 26.371 1.00 85.19 109 GLY A C 1
ATOM 814 O O . GLY A 1 109 ? -17.595 7.978 26.812 1.00 85.19 109 GLY A O 1
ATOM 815 N N . GLY A 1 110 ? -17.479 6.012 25.742 1.00 85.50 110 GLY A N 1
ATOM 816 C CA . GLY A 1 110 ? -18.928 5.818 25.599 1.00 85.50 110 GLY A CA 1
ATOM 817 C C . GLY A 1 110 ? -19.604 6.686 24.536 1.00 85.50 110 GLY A C 1
ATOM 818 O O . GLY A 1 110 ? -20.826 6.647 24.411 1.00 85.50 110 GLY A O 1
ATOM 819 N N . GLN A 1 111 ? -18.835 7.426 23.733 1.00 87.38 111 GLN A N 1
ATOM 820 C CA . GLN A 1 111 ? -19.365 8.178 22.589 1.00 87.38 111 GLN A CA 1
ATOM 821 C C . GLN A 1 111 ? -19.966 7.238 21.539 1.00 87.38 111 GLN A C 1
ATOM 823 O O . GLN A 1 111 ? -20.966 7.561 20.899 1.00 87.38 111 GLN A O 1
ATOM 828 N N . VAL A 1 112 ? -19.367 6.054 21.387 1.00 89.81 112 VAL A N 1
ATOM 829 C CA . VAL A 1 112 ? -19.817 5.016 20.461 1.00 89.81 112 VAL A CA 1
ATOM 830 C C . VAL A 1 112 ? -19.927 3.684 21.190 1.00 89.81 112 VAL A C 1
ATOM 832 O O . VAL A 1 112 ? -19.100 3.340 22.032 1.00 89.81 112 VAL A O 1
ATOM 835 N N . GLN A 1 113 ? -20.987 2.934 20.899 1.00 87.69 113 GLN A N 1
ATOM 836 C CA . GLN A 1 113 ? -21.379 1.785 21.711 1.00 87.69 113 GLN A CA 1
ATOM 837 C C . GLN A 1 113 ? -20.554 0.539 21.401 1.00 87.69 113 GLN A C 1
ATOM 839 O O . GLN A 1 113 ? -20.370 -0.281 22.298 1.00 87.69 113 GLN A O 1
ATOM 844 N N . MET A 1 114 ? -20.044 0.384 20.178 1.00 89.62 114 MET A N 1
ATOM 845 C CA . MET A 1 114 ? -19.236 -0.778 19.801 1.00 89.62 114 MET A CA 1
ATOM 846 C C . MET A 1 114 ? -18.119 -0.452 18.799 1.00 89.62 114 MET A C 1
ATOM 848 O O . MET A 1 114 ? -18.155 0.558 18.110 1.00 89.62 114 MET A O 1
ATOM 852 N N . MET A 1 115 ? -17.136 -1.337 18.676 1.00 89.81 115 MET A N 1
ATOM 853 C CA . MET A 1 115 ? -16.123 -1.340 17.615 1.00 89.81 115 MET A CA 1
ATOM 854 C C . MET A 1 115 ? -15.711 -2.777 17.319 1.00 89.81 115 MET A C 1
ATOM 856 O O . MET A 1 115 ? -15.757 -3.647 18.192 1.00 89.81 115 MET A O 1
ATOM 860 N N . ILE A 1 116 ? -15.282 -3.018 16.083 1.00 87.81 116 ILE A N 1
ATOM 861 C CA . ILE A 1 116 ? -14.567 -4.235 15.710 1.00 87.81 116 ILE A CA 1
ATOM 862 C C . ILE A 1 116 ? -13.114 -3.844 15.455 1.00 87.81 116 ILE A C 1
ATOM 864 O O . ILE A 1 116 ? -12.860 -2.994 14.609 1.00 87.81 116 ILE A O 1
ATOM 868 N N . ASP A 1 117 ? -12.171 -4.427 16.192 1.00 82.88 117 ASP A N 1
ATOM 869 C CA . ASP A 1 117 ? -10.742 -4.097 16.078 1.00 82.88 117 ASP A CA 1
ATOM 870 C C . ASP A 1 117 ? -9.873 -5.359 16.090 1.00 82.88 117 ASP A C 1
ATOM 872 O O . ASP A 1 117 ? -10.330 -6.448 16.451 1.00 82.88 117 ASP A O 1
ATOM 876 N N . ALA A 1 118 ? -8.610 -5.223 15.699 1.00 77.94 118 ALA A N 1
ATOM 877 C CA . ALA A 1 118 ? -7.631 -6.294 15.780 1.00 77.94 118 ALA A CA 1
ATOM 878 C C . ALA A 1 118 ? -7.318 -6.624 17.244 1.00 77.94 118 ALA A C 1
ATOM 880 O O . ALA A 1 118 ? -6.989 -5.748 18.050 1.00 77.94 118 ALA A O 1
ATOM 881 N N . LEU A 1 119 ? -7.357 -7.912 17.585 1.00 70.12 119 LEU A N 1
ATOM 882 C CA . LEU A 1 119 ? -7.148 -8.387 18.950 1.00 70.12 119 LEU A CA 1
ATOM 883 C C . LEU A 1 119 ? -5.827 -7.901 19.583 1.00 70.12 119 LEU A C 1
ATOM 885 O O . LEU A 1 119 ? -5.882 -7.487 20.739 1.00 70.12 119 LEU A O 1
ATOM 889 N N . PRO A 1 120 ? -4.664 -7.882 18.893 1.00 70.12 120 PRO A N 1
ATOM 890 C CA . PRO A 1 120 ? -3.419 -7.393 19.491 1.00 70.12 120 PRO A CA 1
ATOM 891 C C . PRO A 1 120 ? -3.469 -5.909 19.864 1.00 70.12 120 PRO A C 1
ATOM 893 O O . PRO A 1 120 ? -2.914 -5.513 20.883 1.00 70.12 120 PRO A O 1
ATOM 896 N N . ALA A 1 121 ? -4.148 -5.096 19.050 1.00 75.25 121 ALA A N 1
ATOM 897 C CA . ALA A 1 121 ? -4.262 -3.660 19.275 1.00 75.25 121 ALA A CA 1
ATOM 898 C C . ALA A 1 121 ? -5.262 -3.334 20.390 1.00 75.25 121 ALA A C 1
ATOM 900 O O . ALA A 1 121 ? -5.076 -2.358 21.110 1.00 75.25 121 ALA A O 1
ATOM 901 N N . MET A 1 122 ? -6.299 -4.163 20.540 1.00 74.44 122 MET A N 1
ATOM 902 C CA . MET A 1 122 ? -7.353 -3.955 21.529 1.00 74.44 122 MET A CA 1
ATOM 903 C C . MET A 1 122 ? -7.072 -4.625 22.876 1.00 74.44 122 MET A C 1
ATOM 905 O O . MET A 1 122 ? -7.630 -4.207 23.884 1.00 74.44 122 MET A O 1
ATOM 909 N N . ALA A 1 123 ? -6.196 -5.636 22.916 1.00 72.50 123 ALA A N 1
ATOM 910 C CA . ALA A 1 123 ? -5.807 -6.370 24.121 1.00 72.50 123 ALA A CA 1
ATOM 911 C C . ALA A 1 123 ? -5.546 -5.499 25.369 1.00 72.50 123 ALA A C 1
ATOM 913 O O . ALA A 1 123 ? -6.107 -5.842 26.414 1.00 72.50 123 ALA A O 1
ATOM 914 N N . PRO A 1 124 ? -4.779 -4.388 25.306 1.00 74.88 124 PRO A N 1
ATOM 915 C CA . PRO A 1 124 ? -4.557 -3.545 26.484 1.00 74.88 124 PRO A CA 1
ATOM 916 C C . PRO A 1 124 ? -5.830 -2.842 26.987 1.00 74.88 124 PRO A C 1
ATOM 918 O O . PRO A 1 124 ? -5.917 -2.516 28.164 1.00 74.88 124 PRO A O 1
ATOM 921 N N . ASN A 1 125 ? -6.840 -2.651 26.134 1.00 70.31 125 ASN A N 1
ATOM 922 C CA . ASN A 1 125 ? -8.066 -1.913 26.451 1.00 70.31 125 ASN A CA 1
ATOM 923 C C . ASN A 1 125 ? -9.256 -2.816 26.825 1.00 70.31 125 ASN A C 1
ATOM 925 O O . ASN A 1 125 ? -10.325 -2.308 27.164 1.00 70.31 125 ASN A O 1
ATOM 929 N N . ILE A 1 126 ? -9.103 -4.148 26.805 1.00 66.38 126 ILE A N 1
ATOM 930 C CA . ILE A 1 126 ? -10.175 -5.105 27.162 1.00 66.38 126 ILE A CA 1
ATOM 931 C C . ILE A 1 126 ? -10.577 -5.000 28.649 1.00 66.38 126 ILE A C 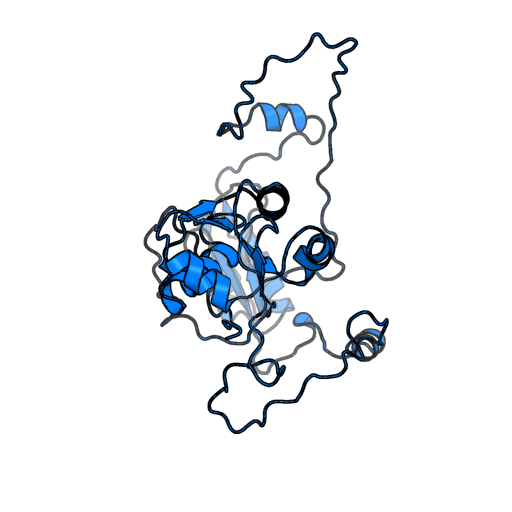1
ATOM 933 O O . ILE A 1 126 ? -11.642 -5.469 29.029 1.00 66.38 126 ILE A O 1
ATOM 937 N N . GLY A 1 127 ? -9.758 -4.387 29.510 1.00 60.88 127 GLY A N 1
ATOM 938 C CA . GLY A 1 127 ? -10.157 -4.080 30.892 1.00 60.88 127 GLY A CA 1
ATOM 939 C C . GLY A 1 127 ? -11.111 -2.883 30.999 1.00 60.88 127 GLY A C 1
ATOM 940 O O . GLY A 1 127 ? -11.997 -2.870 31.847 1.00 60.88 127 GLY A O 1
ATOM 941 N N . GLU A 1 128 ? -10.956 -1.901 30.112 1.00 56.28 128 GLU A N 1
ATOM 942 C CA . GLU A 1 128 ? -11.733 -0.650 30.088 1.00 56.28 128 GLU A CA 1
ATOM 943 C C . GLU A 1 128 ? -12.988 -0.755 29.210 1.00 56.28 128 GLU A C 1
ATOM 945 O O . GLU A 1 128 ? -13.872 0.099 29.235 1.00 56.28 128 GLU A O 1
ATOM 950 N N . THR A 1 129 ? -13.083 -1.827 28.426 1.00 54.25 129 THR A N 1
ATOM 951 C CA . THR A 1 129 ? -14.175 -2.090 27.491 1.00 54.25 129 THR A CA 1
ATOM 952 C C . THR A 1 129 ? -14.661 -3.524 27.624 1.00 54.25 129 THR A C 1
ATOM 954 O O . THR A 1 129 ? -13.910 -4.418 27.995 1.00 54.25 129 THR A O 1
ATOM 957 N N . ARG A 1 130 ? -15.927 -3.809 27.313 1.00 60.66 130 ARG A N 1
ATOM 958 C CA . ARG A 1 130 ? -16.432 -5.184 27.381 1.00 60.66 130 ARG A CA 1
ATOM 959 C C . ARG A 1 130 ? -16.220 -5.867 26.036 1.00 60.66 130 ARG A C 1
ATOM 961 O O . ARG A 1 130 ? -16.900 -5.561 25.062 1.00 60.66 130 ARG A O 1
ATOM 968 N N . SER A 1 131 ? -15.317 -6.845 25.969 1.00 54.78 131 SER A N 1
ATOM 969 C CA . SER A 1 131 ? -15.265 -7.726 24.795 1.00 54.78 131 SER A CA 1
ATOM 970 C C . SER A 1 131 ? -16.518 -8.601 24.768 1.00 54.78 131 SER A C 1
ATOM 972 O O . SER A 1 131 ? -16.780 -9.352 25.713 1.00 54.78 131 SER A O 1
ATOM 974 N N . VAL A 1 132 ? -17.304 -8.508 23.701 1.00 52.28 132 VAL A N 1
ATOM 975 C CA . VAL A 1 132 ? -18.559 -9.245 23.586 1.00 52.28 132 VAL A CA 1
ATOM 976 C C . VAL A 1 132 ? -18.290 -10.524 22.811 1.00 52.28 132 VAL A C 1
ATOM 978 O O . VAL A 1 132 ? -18.227 -10.573 21.585 1.00 52.28 132 VAL A O 1
ATOM 981 N N . ARG A 1 133 ? -18.055 -11.590 23.575 1.00 45.25 133 ARG A N 1
ATOM 982 C CA . ARG A 1 133 ? -17.717 -12.915 23.062 1.00 45.25 133 ARG A CA 1
ATOM 983 C C . ARG A 1 133 ? -18.985 -13.758 22.988 1.00 45.25 133 ARG A C 1
ATOM 985 O O . ARG A 1 133 ? -19.698 -13.880 23.980 1.00 45.25 133 ARG A O 1
ATOM 992 N N . SER A 1 134 ? -19.265 -14.398 21.852 1.00 32.12 134 SER A N 1
ATOM 993 C CA . SER A 1 134 ? -20.314 -15.422 21.842 1.00 32.12 134 SER A CA 1
ATOM 994 C C . SER A 1 134 ? -19.840 -16.623 22.658 1.00 32.12 134 SER A C 1
ATOM 996 O O . SER A 1 134 ? -18.892 -17.298 22.247 1.00 32.12 134 SER A O 1
ATOM 998 N N . ARG A 1 135 ? -20.487 -16.887 23.794 1.00 30.44 135 ARG A N 1
ATOM 999 C CA . ARG A 1 135 ? -20.332 -18.137 24.541 1.00 30.44 135 ARG A CA 1
ATOM 1000 C C . ARG A 1 135 ? -21.460 -19.086 24.102 1.00 30.44 135 ARG A C 1
ATOM 1002 O O . ARG A 1 135 ? -22.623 -18.706 24.227 1.00 30.44 135 ARG A O 1
ATOM 1009 N N . PRO A 1 136 ? -21.170 -20.246 23.498 1.00 28.16 136 PRO A N 1
ATOM 1010 C CA . PRO A 1 136 ? -22.155 -21.301 23.298 1.00 28.16 136 PRO A CA 1
ATOM 1011 C C . PRO A 1 136 ? -22.550 -21.956 24.642 1.00 28.16 136 PRO A C 1
ATOM 1013 O O . PRO A 1 136 ? -21.806 -21.827 25.621 1.00 28.16 136 PRO A O 1
ATOM 1016 N N . PRO A 1 137 ? -23.719 -22.626 24.713 1.00 32.34 137 PRO A N 1
ATOM 1017 C CA . PRO A 1 137 ? -24.292 -23.173 25.955 1.00 32.34 137 PRO A CA 1
ATOM 1018 C C . PRO A 1 137 ? -23.420 -24.218 26.670 1.00 32.34 137 PRO A C 1
ATOM 1020 O O . PRO A 1 137 ? -23.557 -24.425 27.867 1.00 32.34 137 PRO A O 1
ATOM 1023 N N . ASP A 1 138 ? -22.490 -24.841 25.954 1.00 34.62 138 ASP A N 1
ATOM 1024 C CA . ASP A 1 138 ? -21.525 -25.837 26.440 1.00 34.62 138 ASP A CA 1
ATOM 1025 C C . ASP A 1 138 ? -20.193 -25.210 26.903 1.00 34.62 138 ASP A C 1
ATOM 1027 O O . ASP A 1 138 ? -19.248 -25.905 27.273 1.00 34.62 138 ASP A O 1
ATOM 1031 N N . GLY A 1 139 ? -20.081 -23.881 26.841 1.00 32.66 139 GLY A N 1
ATOM 1032 C CA . GLY A 1 139 ? -18.866 -23.153 27.161 1.00 32.66 139 GLY A CA 1
ATOM 1033 C C . GLY A 1 139 ? -17.740 -23.302 26.142 1.00 32.66 139 GLY A C 1
ATOM 1034 O O . GLY A 1 139 ? -16.712 -22.680 26.386 1.00 32.66 139 GLY A O 1
ATOM 1035 N N . SER A 1 140 ? -17.891 -24.044 25.034 1.00 31.66 140 SER A N 1
ATOM 1036 C CA . SER A 1 140 ? -16.877 -24.217 23.973 1.00 31.66 140 SER A CA 1
ATOM 1037 C C . SER A 1 140 ? -16.688 -22.931 23.138 1.00 31.66 140 SER A C 1
ATOM 1039 O O . SER A 1 140 ? -17.399 -21.961 23.323 1.00 31.66 140 SER A O 1
ATOM 1041 N N . ILE A 1 141 ? -15.697 -22.800 22.253 1.00 35.25 141 ILE A N 1
ATOM 1042 C CA . ILE A 1 141 ? -15.662 -21.693 21.270 1.00 35.25 141 ILE A CA 1
ATOM 1043 C C . ILE A 1 141 ? -16.198 -22.269 19.964 1.00 35.25 141 ILE A C 1
ATOM 1045 O O . ILE A 1 141 ? -15.507 -23.037 19.299 1.00 35.25 141 ILE A O 1
ATOM 1049 N N . ALA A 1 142 ? -17.431 -21.919 19.593 1.00 32.78 142 ALA A N 1
ATOM 1050 C CA . ALA A 1 142 ? -18.017 -22.351 18.328 1.00 32.78 142 ALA A CA 1
ATOM 1051 C C . ALA A 1 142 ? -17.317 -21.636 17.158 1.00 32.78 142 ALA A C 1
ATOM 1053 O O . ALA A 1 142 ? -17.716 -20.540 16.748 1.00 32.78 142 ALA A O 1
ATOM 1054 N N . ARG A 1 143 ? -16.248 -22.262 16.651 1.00 34.22 143 ARG A N 1
ATOM 1055 C CA . ARG A 1 143 ? -15.666 -21.984 15.334 1.00 34.22 143 ARG A CA 1
ATOM 1056 C C . ARG A 1 143 ? -16.699 -22.382 14.268 1.00 34.22 143 ARG A C 1
ATOM 1058 O O . ARG A 1 143 ? -17.297 -23.451 14.417 1.00 34.22 143 ARG A O 1
ATOM 1065 N N . PRO A 1 144 ? -16.932 -21.581 13.212 1.00 33.00 144 PRO A N 1
ATOM 1066 C CA . PRO A 1 144 ? -17.714 -22.054 12.075 1.00 33.00 144 PRO A CA 1
ATOM 1067 C C . PRO A 1 144 ? -17.069 -23.352 11.581 1.00 33.00 144 PRO A C 1
ATOM 1069 O O . PRO A 1 144 ? -1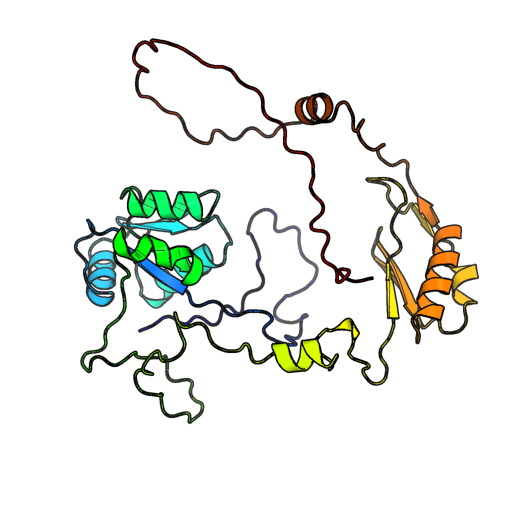5.868 -23.389 11.311 1.00 33.00 144 PRO A O 1
ATOM 1072 N N . ARG A 1 145 ? -17.838 -24.448 11.562 1.00 32.41 145 ARG A N 1
ATOM 1073 C CA . ARG A 1 145 ? -17.372 -25.721 11.007 1.00 32.41 145 ARG A CA 1
ATOM 1074 C C . ARG A 1 145 ? -17.087 -25.481 9.528 1.00 32.41 145 ARG A C 1
ATOM 1076 O O . ARG A 1 145 ? -18.012 -25.477 8.718 1.00 32.41 145 ARG A O 1
ATOM 1083 N N . CYS A 1 146 ? -15.817 -25.292 9.174 1.00 29.42 146 CYS A N 1
ATOM 1084 C CA . CYS A 1 146 ? -15.381 -25.516 7.808 1.00 29.42 146 CYS A CA 1
ATOM 1085 C C . CYS A 1 146 ? -15.835 -26.928 7.429 1.00 29.42 146 CYS A C 1
ATOM 1087 O O . CYS A 1 146 ? -15.616 -27.887 8.175 1.00 29.42 146 CYS A O 1
ATOM 1089 N N . ARG A 1 147 ? -16.513 -27.046 6.289 1.00 33.94 147 ARG A N 1
ATOM 1090 C CA . ARG A 1 147 ? -17.112 -28.281 5.760 1.00 33.94 147 ARG A CA 1
ATOM 1091 C C . ARG A 1 147 ? -16.051 -29.273 5.254 1.00 33.94 147 ARG A C 1
ATOM 1093 O O . ARG A 1 147 ? -16.268 -29.980 4.283 1.00 33.94 147 ARG A O 1
ATOM 1100 N N . CYS A 1 148 ? -14.891 -29.301 5.902 1.00 30.42 148 CYS A N 1
ATOM 1101 C CA . CYS A 1 148 ? -13.728 -30.099 5.560 1.00 30.42 148 CYS A CA 1
ATOM 1102 C C . CYS A 1 148 ? -13.293 -30.943 6.764 1.00 30.42 148 CYS A C 1
ATOM 1104 O O . CYS A 1 148 ? -12.207 -30.743 7.271 1.00 30.42 148 CYS A O 1
ATOM 1106 N N . GLY A 1 149 ? -14.131 -31.859 7.265 1.00 33.62 149 GLY A N 1
ATOM 1107 C CA . GLY A 1 149 ? -13.720 -33.038 8.062 1.00 33.62 149 GLY A CA 1
ATOM 1108 C C . GLY A 1 149 ? -12.853 -32.866 9.329 1.00 33.62 149 GLY A C 1
ATOM 1109 O O . GLY A 1 149 ? -12.550 -33.859 9.984 1.00 33.62 149 GLY A O 1
ATOM 1110 N N . HIS A 1 150 ? -12.452 -31.658 9.719 1.00 35.62 150 HIS A N 1
ATOM 1111 C CA . HIS A 1 150 ? -11.534 -31.430 10.826 1.00 35.62 150 HIS A CA 1
ATOM 1112 C C . HIS A 1 150 ? -12.348 -31.270 12.110 1.00 35.62 150 HIS A C 1
ATOM 1114 O O . HIS A 1 150 ? -13.114 -30.315 12.269 1.00 35.62 150 HIS A O 1
ATOM 1120 N N . ARG A 1 151 ? -12.205 -32.231 13.034 1.00 32.72 151 ARG A N 1
ATOM 1121 C CA . ARG A 1 151 ? -12.775 -32.137 14.386 1.00 32.72 151 ARG A CA 1
ATOM 1122 C C . ARG A 1 151 ? -12.283 -30.844 15.039 1.00 32.72 151 ARG A C 1
ATOM 1124 O O . ARG A 1 151 ? -11.087 -30.568 15.053 1.00 32.72 151 ARG A O 1
ATOM 1131 N N . GLY A 1 152 ? -13.213 -30.054 15.575 1.00 33.75 152 GLY A N 1
ATOM 1132 C CA . GLY A 1 152 ? -12.881 -28.841 16.317 1.00 33.75 152 GLY A CA 1
ATOM 1133 C C . GLY A 1 152 ? -12.008 -29.183 17.522 1.00 33.75 152 GLY A C 1
ATOM 1134 O O . GLY A 1 152 ? -12.400 -29.997 18.354 1.00 33.75 152 GLY A O 1
ATOM 1135 N N . GLN A 1 153 ? -10.823 -28.580 17.603 1.00 43.56 153 GLN A N 1
ATOM 1136 C CA . GLN A 1 153 ? -9.981 -28.678 18.790 1.00 43.56 153 GLN A CA 1
ATOM 1137 C C . GLN A 1 153 ? -10.701 -27.972 19.950 1.00 43.56 153 GLN A C 1
ATOM 1139 O O . GLN A 1 153 ? -11.132 -26.825 19.800 1.00 43.56 153 GLN A O 1
ATOM 1144 N N . GLY A 1 154 ? -10.867 -28.668 21.083 1.00 40.12 154 GLY A N 1
ATOM 1145 C CA . GLY A 1 154 ? -11.383 -28.082 22.327 1.00 40.12 154 GLY A CA 1
ATOM 1146 C C . GLY A 1 154 ? -10.537 -26.884 22.762 1.00 40.12 154 GLY A C 1
ATOM 1147 O O . GLY A 1 154 ? -9.468 -26.666 22.197 1.00 40.12 154 GLY A O 1
ATOM 1148 N N . HIS A 1 155 ? -11.007 -26.090 23.735 1.00 42.88 155 HIS A N 1
ATOM 1149 C CA . HIS A 1 155 ? -10.261 -24.930 24.247 1.00 42.88 155 HIS A CA 1
ATOM 1150 C C . HIS A 1 155 ? -8.808 -25.304 24.496 1.00 42.88 155 HIS A C 1
ATOM 1152 O O . HIS A 1 155 ? -8.488 -25.956 25.490 1.00 42.88 155 HIS A O 1
ATOM 1158 N N . ALA A 1 156 ? -7.933 -24.911 23.574 1.00 51.47 156 ALA A N 1
ATOM 1159 C CA . ALA A 1 156 ? -6.521 -25.110 23.760 1.00 51.47 156 ALA A CA 1
ATOM 1160 C C . ALA A 1 156 ? -6.181 -24.321 25.020 1.00 51.47 156 ALA A C 1
ATOM 1162 O O . ALA A 1 156 ? -6.370 -23.098 25.057 1.00 51.47 156 ALA A O 1
ATOM 1163 N N . LYS A 1 157 ? -5.728 -25.019 26.072 1.00 51.72 157 LYS A N 1
ATOM 1164 C CA . LYS A 1 157 ? -4.970 -24.382 27.147 1.00 51.72 157 LYS A CA 1
ATOM 1165 C C . LYS A 1 157 ? -3.988 -23.463 26.431 1.00 51.72 157 LYS A C 1
ATOM 1167 O O . LYS A 1 157 ? -3.218 -23.941 25.599 1.00 51.72 157 LYS A O 1
ATOM 1172 N N . ARG A 1 158 ? -4.094 -22.148 26.641 1.00 50.19 158 ARG A N 1
ATOM 1173 C CA . ARG A 1 158 ? -3.207 -21.176 25.995 1.00 50.19 158 ARG A CA 1
ATOM 1174 C C . ARG A 1 158 ? -1.823 -21.332 26.625 1.00 50.19 158 ARG A C 1
ATOM 1176 O O . ARG A 1 158 ? -1.433 -20.534 27.458 1.00 50.19 158 ARG A O 1
ATOM 1183 N N . ALA A 1 159 ? -1.121 -22.401 26.266 1.00 64.06 159 ALA A N 1
ATOM 1184 C CA . ALA A 1 159 ? 0.195 -22.735 26.795 1.00 64.06 159 ALA A CA 1
ATOM 1185 C C . ALA A 1 159 ? 1.280 -21.802 26.240 1.00 64.06 159 ALA A C 1
ATOM 1187 O O . ALA A 1 159 ? 2.358 -21.708 26.804 1.00 64.06 159 ALA A O 1
ATOM 1188 N N . VAL A 1 160 ? 0.985 -21.122 25.126 1.00 61.62 160 VAL A N 1
ATOM 1189 C CA . VAL A 1 160 ? 1.958 -20.330 24.365 1.00 61.62 160 VAL A CA 1
ATOM 1190 C C . VAL A 1 160 ? 1.628 -18.836 24.368 1.00 61.62 160 VAL A C 1
ATOM 1192 O O . VAL A 1 160 ? 2.520 -18.006 24.495 1.00 61.62 160 VAL A O 1
ATOM 1195 N N . ALA A 1 161 ? 0.352 -18.455 24.251 1.00 64.25 161 ALA A N 1
ATOM 1196 C CA . ALA A 1 161 ? -0.015 -17.038 24.231 1.00 64.25 161 ALA A CA 1
ATOM 1197 C C . ALA A 1 161 ? 0.333 -16.371 25.576 1.00 64.25 161 ALA A C 1
ATOM 1199 O O . ALA A 1 161 ? -0.054 -16.876 26.628 1.00 64.25 161 ALA A O 1
ATOM 1200 N N . GLY A 1 162 ? 1.060 -15.250 25.529 1.00 71.88 162 GLY A N 1
ATOM 1201 C CA . GLY A 1 162 ? 1.547 -14.538 26.719 1.00 71.88 162 GLY A CA 1
ATOM 1202 C C . GLY A 1 162 ? 2.826 -15.114 27.339 1.00 71.88 162 GLY A C 1
ATOM 1203 O O . GLY A 1 162 ? 3.327 -14.539 28.298 1.00 71.88 162 GLY A O 1
ATOM 1204 N N . HIS A 1 163 ? 3.370 -16.204 26.792 1.00 74.00 163 HIS A N 1
ATOM 1205 C CA . HIS A 1 163 ? 4.630 -16.794 27.236 1.00 74.00 163 HIS A CA 1
ATOM 1206 C C . HIS A 1 163 ? 5.730 -16.499 26.214 1.00 74.00 163 HIS A C 1
ATOM 1208 O O . HIS A 1 163 ? 5.493 -16.527 25.004 1.00 74.00 163 HIS A O 1
ATOM 1214 N N . SER A 1 164 ? 6.941 -16.226 26.700 1.00 82.56 164 SER A N 1
ATOM 1215 C CA . SER A 1 164 ? 8.117 -16.130 25.836 1.00 82.56 164 SER A CA 1
ATOM 1216 C C . SER A 1 164 ? 8.479 -17.534 25.354 1.00 82.56 164 SER A C 1
ATOM 1218 O O . SER A 1 164 ? 8.993 -18.345 26.120 1.00 82.56 164 SER A O 1
ATOM 1220 N N . VAL A 1 165 ? 8.144 -17.846 24.104 1.00 82.94 165 VAL A N 1
ATOM 1221 C CA . VAL A 1 165 ? 8.470 -19.125 23.462 1.00 82.94 165 VAL A CA 1
ATOM 1222 C C . VAL A 1 165 ? 9.459 -18.916 22.324 1.00 82.94 165 VAL A C 1
ATOM 1224 O O . VAL A 1 165 ? 9.468 -17.865 21.677 1.00 82.94 165 VAL A O 1
ATOM 1227 N N . GLN A 1 166 ? 10.271 -19.937 22.045 1.00 82.75 166 GLN A N 1
ATOM 1228 C CA . GLN A 1 166 ? 11.205 -19.907 20.925 1.00 82.75 16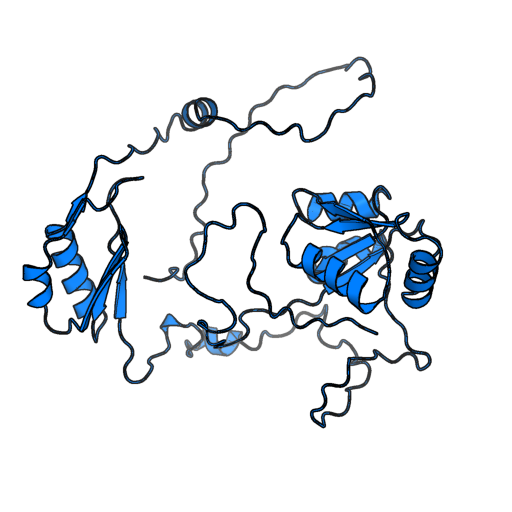6 GLN A CA 1
ATOM 1229 C C . GLN A 1 166 ? 10.432 -19.730 19.615 1.00 82.75 166 GLN A C 1
ATOM 1231 O O . GLN A 1 166 ? 9.552 -20.521 19.269 1.00 82.75 166 GLN A O 1
ATOM 1236 N N . ARG A 1 167 ? 10.780 -18.690 18.859 1.00 80.50 167 ARG A N 1
ATOM 1237 C CA . ARG A 1 167 ? 10.237 -18.493 17.519 1.00 80.50 167 ARG A CA 1
ATOM 1238 C C . ARG A 1 167 ? 10.733 -19.591 16.586 1.00 80.50 167 ARG A C 1
ATOM 1240 O O . ARG A 1 167 ? 11.937 -19.787 16.432 1.00 80.50 167 ARG A O 1
ATOM 1247 N N . VAL A 1 168 ? 9.791 -20.235 15.907 1.00 84.94 168 VAL A N 1
ATOM 1248 C CA . VAL A 1 168 ? 10.056 -21.338 14.972 1.00 84.94 168 VAL A CA 1
ATOM 1249 C C . VAL A 1 168 ? 10.948 -20.948 13.791 1.00 84.94 168 VAL A C 1
ATOM 1251 O O . VAL A 1 168 ? 11.589 -21.811 13.212 1.00 84.94 168 VAL A O 1
ATOM 1254 N N . ASP A 1 169 ? 11.022 -19.662 13.443 1.00 77.19 169 ASP A N 1
ATOM 1255 C CA . ASP A 1 169 ? 11.817 -19.164 12.318 1.00 77.19 169 ASP A CA 1
ATOM 1256 C C . ASP A 1 169 ? 13.218 -18.662 12.710 1.00 77.19 169 ASP A C 1
ATOM 1258 O O . ASP A 1 169 ? 13.988 -18.286 11.830 1.00 77.19 169 ASP A O 1
ATOM 1262 N N . ILE A 1 170 ? 13.565 -18.629 14.006 1.00 83.19 170 ILE A N 1
ATOM 1263 C CA . ILE A 1 170 ? 14.906 -18.209 14.453 1.00 83.19 170 ILE A CA 1
ATOM 1264 C C . ILE A 1 170 ? 15.996 -19.173 13.976 1.00 83.19 170 ILE A C 1
ATOM 1266 O O . ILE A 1 170 ? 16.985 -18.671 13.447 1.00 83.19 170 ILE A O 1
ATOM 1270 N N . PRO A 1 171 ? 15.867 -20.509 14.120 1.00 84.81 171 PRO A N 1
ATOM 1271 C CA . PRO A 1 171 ? 16.915 -21.420 13.667 1.00 84.81 171 PRO A CA 1
ATOM 1272 C C . PRO A 1 171 ? 17.239 -21.225 12.184 1.00 84.81 171 PRO A C 1
ATOM 1274 O O . PRO A 1 171 ? 18.400 -21.057 11.831 1.00 84.81 171 PRO A O 1
ATOM 1277 N N . ASP A 1 172 ? 16.217 -21.140 11.332 1.00 82.31 172 ASP A N 1
ATOM 1278 C CA . ASP A 1 172 ? 16.409 -20.929 9.897 1.00 82.31 172 ASP A CA 1
ATOM 1279 C C . ASP A 1 172 ? 17.103 -19.590 9.600 1.00 82.31 172 ASP A C 1
ATOM 1281 O O . ASP A 1 172 ? 18.006 -19.542 8.773 1.00 82.31 172 ASP A O 1
ATOM 1285 N N . LYS A 1 173 ? 16.767 -18.520 10.331 1.00 81.12 173 LYS A N 1
ATOM 1286 C CA . LYS A 1 173 ? 17.453 -17.221 10.212 1.00 81.12 173 LYS A CA 1
ATOM 1287 C C . LYS A 1 173 ? 18.912 -17.258 10.660 1.00 81.12 173 LYS A C 1
ATOM 1289 O O . LYS A 1 173 ? 19.748 -16.620 10.033 1.00 81.12 173 LYS A O 1
ATOM 1294 N N . VAL A 1 174 ? 19.215 -17.974 11.743 1.00 85.56 174 VAL A N 1
ATOM 1295 C CA . VAL A 1 174 ? 20.580 -18.103 12.282 1.00 85.56 174 VAL A CA 1
ATOM 1296 C C . VAL A 1 174 ? 21.455 -18.930 11.345 1.00 85.56 174 VAL A C 1
ATOM 1298 O O . VAL A 1 174 ? 22.614 -18.594 11.133 1.00 85.56 174 VAL A O 1
ATOM 1301 N N . PHE A 1 175 ? 20.894 -19.983 10.753 1.00 86.81 175 PHE A N 1
ATOM 1302 C CA . PHE A 1 175 ? 21.606 -20.874 9.838 1.00 86.81 175 PHE A CA 1
ATOM 1303 C C . PHE A 1 175 ? 21.453 -20.487 8.361 1.00 86.81 175 PHE A C 1
ATOM 1305 O O . PHE A 1 175 ? 21.730 -21.316 7.499 1.00 86.81 175 PHE A O 1
ATOM 1312 N N . ALA A 1 176 ? 21.014 -19.254 8.073 1.00 82.38 176 ALA A N 1
ATOM 1313 C CA . ALA A 1 176 ? 20.857 -18.707 6.722 1.00 82.38 176 ALA A CA 1
ATOM 1314 C C . ALA A 1 176 ? 20.085 -19.630 5.756 1.00 82.38 176 ALA A C 1
ATOM 1316 O O . ALA A 1 176 ? 20.416 -19.747 4.579 1.00 82.38 176 ALA A O 1
ATOM 1317 N N . ARG A 1 177 ? 19.053 -20.308 6.264 1.00 82.00 177 ARG A N 1
ATOM 1318 C CA . ARG A 1 177 ? 18.128 -21.090 5.442 1.00 82.00 177 ARG A CA 1
ATOM 1319 C C . ARG A 1 177 ? 17.118 -20.160 4.786 1.00 82.00 177 ARG A C 1
ATOM 1321 O O . ARG A 1 177 ? 16.705 -19.169 5.387 1.00 82.00 177 ARG A O 1
ATOM 1328 N N . GLU A 1 178 ? 16.698 -20.523 3.578 1.00 74.75 178 GLU A N 1
ATOM 1329 C CA . GLU A 1 178 ? 15.788 -19.731 2.749 1.00 74.75 178 GLU A CA 1
ATOM 1330 C C . GLU A 1 178 ? 14.488 -19.415 3.500 1.00 74.75 178 GLU A C 1
ATOM 1332 O O . GLU A 1 178 ? 13.674 -20.292 3.812 1.00 74.75 178 GLU A O 1
ATOM 1337 N N . ARG A 1 179 ? 14.297 -18.137 3.829 1.00 78.88 179 ARG A N 1
ATOM 1338 C CA . ARG A 1 179 ? 13.074 -17.633 4.480 1.00 78.88 179 ARG A CA 1
ATOM 1339 C C . ARG A 1 179 ? 12.604 -16.326 3.876 1.00 78.88 179 ARG A C 1
ATOM 1341 O O . ARG A 1 179 ? 11.442 -15.963 4.074 1.00 78.88 179 ARG A O 1
ATOM 1348 N N . PHE A 1 180 ? 13.478 -15.615 3.174 1.00 73.38 180 PHE A N 1
ATOM 1349 C CA . PHE A 1 180 ? 13.120 -14.401 2.472 1.00 73.38 180 PHE A CA 1
ATOM 1350 C C . PHE A 1 180 ? 12.818 -14.717 1.016 1.00 73.38 180 PHE A C 1
ATOM 1352 O O . PHE A 1 180 ? 13.415 -15.597 0.409 1.00 73.38 180 PHE A O 1
ATOM 1359 N N . ILE A 1 181 ? 11.896 -13.951 0.439 1.00 77.94 181 ILE A N 1
ATOM 1360 C CA . ILE A 1 181 ? 11.516 -14.100 -0.969 1.00 77.94 181 ILE A CA 1
ATOM 1361 C C . ILE A 1 181 ? 12.710 -13.915 -1.921 1.00 77.94 181 ILE A C 1
ATOM 1363 O O . ILE A 1 181 ? 12.713 -14.462 -3.015 1.00 77.94 181 ILE A O 1
ATOM 1367 N N . HIS A 1 182 ? 13.727 -13.164 -1.487 1.00 74.62 182 HIS A N 1
ATOM 1368 C CA . HIS A 1 182 ? 14.958 -12.925 -2.238 1.00 74.62 182 HIS A CA 1
ATOM 1369 C C . HIS A 1 182 ? 15.901 -14.131 -2.258 1.00 74.62 182 HIS A C 1
ATOM 1371 O O . HIS A 1 182 ? 16.759 -14.193 -3.131 1.00 74.62 182 HIS A O 1
ATOM 1377 N N . ASP A 1 183 ? 15.729 -15.077 -1.331 1.00 76.62 183 ASP A N 1
ATOM 1378 C CA . ASP A 1 183 ? 16.531 -16.301 -1.278 1.00 76.62 183 ASP A CA 1
ATOM 1379 C C . ASP A 1 183 ? 15.965 -17.377 -2.225 1.00 76.62 183 ASP A C 1
ATOM 1381 O O . ASP A 1 183 ? 16.639 -18.350 -2.541 1.00 76.62 183 ASP A O 1
ATOM 1385 N N . CYS A 1 184 ? 14.717 -17.223 -2.687 1.00 79.56 184 CYS A N 1
ATOM 1386 C CA . CYS A 1 184 ? 14.035 -18.232 -3.488 1.00 79.56 184 CYS A CA 1
ATOM 1387 C C . CYS A 1 184 ? 14.504 -18.222 -4.954 1.00 79.56 184 CYS A C 1
ATOM 1389 O O . CYS A 1 184 ? 14.188 -17.303 -5.711 1.00 79.56 184 CYS A O 1
ATOM 1391 N N . ALA A 1 185 ? 15.150 -19.305 -5.392 1.00 80.12 185 ALA A N 1
ATOM 1392 C CA . ALA A 1 185 ? 15.473 -19.552 -6.797 1.00 80.12 185 ALA A CA 1
ATOM 1393 C C . ALA A 1 185 ? 14.418 -20.463 -7.449 1.00 80.12 185 ALA A C 1
ATOM 1395 O O . ALA A 1 185 ? 14.484 -21.690 -7.371 1.00 80.12 185 ALA A O 1
ATOM 1396 N N . LEU A 1 186 ? 13.410 -19.866 -8.089 1.00 84.62 186 LEU A N 1
ATOM 1397 C CA . LEU A 1 186 ? 12.372 -20.625 -8.791 1.00 84.62 186 LEU A CA 1
ATOM 1398 C C . LEU A 1 186 ? 12.829 -21.025 -10.207 1.00 84.62 186 LEU A C 1
ATOM 1400 O O . LEU A 1 186 ? 13.481 -20.230 -10.889 1.00 84.62 186 LEU A O 1
ATOM 1404 N N . PRO A 1 187 ? 12.451 -22.217 -10.710 1.00 86.00 187 PRO A N 1
ATOM 1405 C CA . PRO A 1 187 ? 12.683 -22.569 -12.106 1.00 86.00 187 PRO A CA 1
ATOM 1406 C C . PRO A 1 187 ? 12.043 -21.534 -13.040 1.00 86.00 187 PRO A C 1
ATOM 1408 O O . PRO A 1 187 ? 10.854 -21.244 -12.914 1.00 86.00 187 PRO A O 1
ATOM 1411 N N . LYS A 1 188 ? 12.821 -21.016 -14.000 1.00 87.62 188 LYS A N 1
ATOM 1412 C CA . LYS A 1 188 ? 12.406 -19.959 -14.948 1.00 87.62 188 LYS A CA 1
ATOM 1413 C C . LYS A 1 188 ? 12.087 -18.605 -14.291 1.00 87.62 188 LYS A C 1
ATOM 1415 O O . LYS A 1 188 ? 11.291 -17.839 -14.834 1.00 87.62 188 LYS A O 1
ATOM 1420 N N . LEU A 1 189 ? 12.683 -18.308 -13.134 1.00 89.25 189 LEU A N 1
ATOM 1421 C CA . LEU A 1 189 ? 12.606 -16.978 -12.532 1.00 89.25 189 LEU A CA 1
ATOM 1422 C C . LEU A 1 189 ? 13.159 -15.926 -13.504 1.00 89.25 189 LEU A C 1
ATOM 1424 O O . LEU A 1 189 ? 14.249 -16.085 -14.043 1.00 89.25 189 LEU A O 1
ATOM 1428 N N . LEU A 1 190 ? 12.397 -14.853 -13.709 1.00 93.44 190 LEU A N 1
ATOM 1429 C CA . LEU A 1 190 ? 12.828 -13.682 -14.462 1.00 93.44 190 LEU A CA 1
ATOM 1430 C C . LEU A 1 190 ? 13.082 -12.517 -13.510 1.00 93.44 190 LEU A C 1
ATOM 1432 O O . LEU A 1 190 ? 12.415 -12.370 -12.484 1.00 93.44 190 LEU A O 1
ATOM 1436 N N . HIS A 1 191 ? 14.018 -11.658 -13.884 1.00 92.56 191 HIS A N 1
ATOM 1437 C CA . HIS A 1 191 ? 14.459 -10.523 -13.091 1.00 92.56 191 HIS A CA 1
ATOM 1438 C C . HIS A 1 191 ? 13.945 -9.225 -13.707 1.00 92.56 191 HIS A C 1
ATOM 1440 O O . HIS A 1 191 ? 14.319 -8.850 -14.819 1.00 92.56 191 HIS A O 1
ATOM 1446 N N . GLY A 1 192 ? 13.068 -8.541 -12.973 1.00 94.00 192 GLY A N 1
ATOM 1447 C CA . GLY A 1 192 ? 12.516 -7.247 -13.359 1.00 94.00 192 GLY A CA 1
ATOM 1448 C C . GLY A 1 192 ? 13.305 -6.084 -12.763 1.00 94.00 192 GLY A C 1
ATOM 1449 O O . GLY A 1 192 ? 13.739 -6.148 -11.613 1.00 94.00 192 GLY A O 1
ATOM 1450 N N . ARG A 1 193 ? 13.467 -4.994 -13.512 1.00 93.88 193 ARG A N 1
ATOM 1451 C CA . ARG A 1 193 ? 13.990 -3.719 -12.999 1.00 93.88 193 ARG A CA 1
ATOM 1452 C C . ARG A 1 193 ? 13.147 -2.562 -13.511 1.00 93.88 193 ARG A C 1
ATOM 1454 O O . ARG A 1 193 ? 12.869 -2.465 -14.705 1.00 93.88 193 ARG A O 1
ATOM 1461 N N . VAL A 1 194 ? 12.759 -1.670 -12.603 1.00 93.88 194 VAL A N 1
ATOM 1462 C CA . VAL A 1 194 ? 11.912 -0.514 -12.926 1.00 93.88 194 VAL A CA 1
ATOM 1463 C C . VAL A 1 194 ? 12.776 0.700 -13.240 1.00 93.88 194 VAL A C 1
ATOM 1465 O O . VAL A 1 194 ? 13.653 1.077 -12.459 1.00 93.88 194 VAL A O 1
ATOM 1468 N N . LEU A 1 195 ? 12.495 1.352 -14.365 1.00 93.31 195 LEU A N 1
ATOM 1469 C CA . LEU A 1 195 ? 13.082 2.636 -14.703 1.00 93.31 195 LEU A CA 1
ATOM 1470 C C . LEU A 1 195 ? 12.363 3.740 -13.921 1.00 93.31 195 LEU A C 1
ATOM 1472 O O . LEU A 1 195 ? 11.162 3.946 -14.061 1.00 93.31 195 LEU A O 1
ATOM 1476 N N . ARG A 1 196 ? 13.121 4.460 -13.092 1.00 91.12 196 ARG A N 1
ATOM 1477 C CA . ARG A 1 196 ? 12.632 5.599 -12.308 1.00 91.12 196 ARG A CA 1
ATOM 1478 C C . ARG A 1 196 ? 13.333 6.893 -12.731 1.00 91.12 196 ARG A C 1
ATOM 1480 O O . ARG A 1 196 ? 14.511 6.824 -13.105 1.00 91.12 196 ARG A O 1
ATOM 1487 N N . PRO A 1 197 ? 12.647 8.046 -12.654 1.00 89.44 197 PRO A N 1
ATOM 1488 C CA . PRO A 1 197 ? 13.268 9.341 -12.897 1.00 89.44 197 PRO A CA 1
ATOM 1489 C C . PRO A 1 197 ? 14.323 9.653 -11.832 1.00 89.44 197 PRO A C 1
ATOM 1491 O O . PRO A 1 197 ? 14.240 9.185 -10.696 1.00 89.44 197 PRO A O 1
ATOM 1494 N N . GLY A 1 198 ? 15.309 10.474 -12.199 1.00 86.00 198 GLY A N 1
ATOM 1495 C CA . GLY A 1 198 ? 16.302 11.005 -11.257 1.00 86.00 198 GLY A CA 1
ATOM 1496 C C . GLY A 1 198 ? 15.820 12.222 -10.458 1.00 86.00 198 GLY A C 1
ATOM 1497 O O . GLY A 1 198 ? 16.502 12.643 -9.532 1.00 86.00 198 GLY A O 1
ATOM 1498 N N . ILE A 1 199 ? 14.663 12.785 -10.812 1.00 86.62 199 ILE A N 1
ATOM 1499 C CA . ILE A 1 199 ? 14.072 13.976 -10.195 1.00 86.62 199 ILE A CA 1
ATOM 1500 C C . ILE A 1 199 ? 12.611 13.695 -9.819 1.00 86.62 199 ILE A C 1
ATOM 1502 O O . ILE A 1 199 ? 11.937 12.897 -10.478 1.00 86.62 199 ILE A O 1
ATOM 1506 N N . SER A 1 200 ? 12.127 14.333 -8.751 1.00 83.81 200 SER A N 1
ATOM 1507 C CA . SER A 1 200 ? 10.740 14.194 -8.297 1.00 83.81 200 SER A CA 1
ATOM 1508 C C . SER A 1 200 ? 9.757 14.665 -9.372 1.00 83.81 200 SER A C 1
ATOM 1510 O O . SER A 1 200 ? 10.075 15.552 -10.159 1.00 83.81 200 SER A O 1
ATOM 1512 N N . ALA A 1 201 ? 8.567 14.064 -9.415 1.00 84.31 201 ALA A N 1
ATOM 1513 C CA . ALA A 1 201 ? 7.457 14.405 -10.317 1.00 84.31 201 ALA A CA 1
ATOM 1514 C C . ALA A 1 201 ? 7.731 14.351 -11.840 1.00 84.31 201 ALA A C 1
ATOM 1516 O O . ALA A 1 201 ? 6.799 14.541 -12.625 1.00 84.31 201 ALA A O 1
ATOM 1517 N N . ALA A 1 202 ? 8.952 14.041 -12.291 1.00 89.38 202 ALA A N 1
ATOM 1518 C CA . ALA A 1 202 ? 9.239 13.914 -13.715 1.00 89.38 202 ALA A CA 1
ATOM 1519 C C . ALA A 1 202 ? 8.506 12.724 -14.343 1.00 89.38 202 ALA A C 1
ATOM 1521 O O . ALA A 1 202 ? 8.469 11.617 -13.800 1.00 89.38 202 ALA A O 1
ATOM 1522 N N . ARG A 1 203 ? 7.959 12.956 -15.536 1.00 90.50 203 ARG A N 1
ATOM 1523 C CA . ARG A 1 203 ? 7.244 11.963 -16.340 1.00 90.50 203 ARG A CA 1
ATOM 1524 C C . ARG A 1 203 ? 8.089 11.547 -17.533 1.00 90.50 203 ARG A C 1
ATOM 1526 O O . ARG A 1 203 ? 8.793 12.371 -18.113 1.00 90.50 203 ARG A O 1
ATOM 1533 N N . LEU A 1 204 ? 8.021 10.270 -17.897 1.00 91.44 204 LEU A N 1
ATOM 1534 C CA . LEU A 1 204 ? 8.710 9.756 -19.075 1.00 91.44 204 LEU A CA 1
ATOM 1535 C C . LEU A 1 204 ? 8.018 10.300 -20.334 1.00 91.44 204 LEU A C 1
ATOM 1537 O O . LEU A 1 204 ? 6.839 10.031 -20.547 1.00 91.44 204 LEU A O 1
ATOM 1541 N N . ILE A 1 205 ? 8.742 11.076 -21.142 1.00 91.69 205 ILE A N 1
ATOM 1542 C CA . ILE A 1 205 ? 8.240 11.675 -22.391 1.00 91.69 205 ILE A CA 1
ATOM 1543 C C . ILE A 1 205 ? 8.516 10.742 -23.565 1.00 91.69 205 ILE A C 1
ATOM 1545 O O . ILE A 1 205 ? 7.623 10.433 -24.350 1.00 91.69 205 ILE A O 1
ATOM 1549 N N . ALA A 1 206 ? 9.763 10.297 -23.685 1.00 91.50 206 ALA A N 1
ATOM 1550 C CA . ALA A 1 206 ? 10.213 9.453 -24.779 1.00 91.50 206 ALA A CA 1
ATOM 1551 C C . ALA A 1 206 ? 11.170 8.385 -24.260 1.00 91.50 206 ALA A C 1
ATOM 1553 O O . ALA A 1 206 ? 11.840 8.567 -23.240 1.00 91.50 206 ALA A O 1
ATOM 1554 N N . LEU A 1 207 ? 11.210 7.261 -24.966 1.00 92.31 207 LEU A N 1
ATOM 1555 C CA . LEU A 1 207 ? 12.068 6.140 -24.632 1.00 92.31 207 LEU A CA 1
ATOM 1556 C C . LEU A 1 207 ? 12.578 5.493 -25.913 1.00 92.31 207 LEU A C 1
ATOM 1558 O O . LEU A 1 207 ? 11.789 4.922 -26.666 1.00 92.31 207 LEU A O 1
ATOM 1562 N N . ASP A 1 208 ? 13.883 5.586 -26.141 1.00 92.69 208 ASP A N 1
ATOM 1563 C CA . ASP A 1 208 ? 14.561 4.802 -27.165 1.00 92.69 208 ASP A CA 1
ATOM 1564 C C . ASP A 1 208 ? 14.916 3.417 -26.609 1.00 92.69 208 ASP A C 1
ATOM 1566 O O . ASP A 1 208 ? 15.701 3.262 -25.670 1.00 92.69 208 ASP A O 1
ATOM 1570 N N . GLU A 1 209 ? 14.297 2.401 -27.198 1.00 93.38 209 GLU A N 1
ATOM 1571 C CA . GLU A 1 209 ? 14.433 1.001 -26.809 1.00 93.38 209 GLU A CA 1
ATOM 1572 C C . GLU A 1 209 ? 15.470 0.248 -27.660 1.00 93.38 209 GLU A C 1
ATOM 1574 O O . GLU A 1 209 ? 15.821 -0.887 -27.322 1.00 93.38 209 GLU A O 1
ATOM 1579 N N . ALA A 1 210 ? 15.970 0.838 -28.754 1.00 92.62 210 ALA A N 1
ATOM 1580 C CA . ALA A 1 210 ? 16.774 0.132 -29.755 1.00 92.62 210 ALA A CA 1
ATOM 1581 C C . ALA A 1 210 ? 18.055 -0.459 -29.154 1.00 92.62 210 ALA A C 1
ATOM 1583 O O . ALA A 1 210 ? 18.347 -1.642 -29.333 1.00 92.62 210 ALA A O 1
ATOM 1584 N N . ALA A 1 211 ? 18.775 0.339 -28.363 1.00 90.31 211 ALA A N 1
ATOM 1585 C CA . ALA A 1 211 ? 20.006 -0.092 -27.706 1.00 90.31 211 ALA A CA 1
ATOM 1586 C C . ALA A 1 211 ? 19.772 -1.183 -26.645 1.00 90.31 211 ALA A C 1
ATOM 1588 O O . ALA A 1 211 ? 20.656 -1.995 -26.380 1.00 90.31 211 ALA A O 1
ATOM 1589 N N . VAL A 1 212 ? 18.586 -1.218 -26.032 1.00 93.56 212 VAL A N 1
ATOM 1590 C CA . VAL A 1 212 ? 18.260 -2.170 -24.959 1.00 93.56 212 VAL A CA 1
ATOM 1591 C C . VAL A 1 212 ? 17.963 -3.545 -25.528 1.00 93.56 212 VAL A C 1
ATOM 1593 O O . VAL A 1 212 ? 18.382 -4.537 -24.943 1.00 93.56 212 VAL A O 1
ATOM 1596 N N . ARG A 1 213 ? 17.322 -3.618 -26.701 1.00 93.56 213 ARG A N 1
ATOM 1597 C CA . ARG A 1 213 ? 17.023 -4.888 -27.385 1.00 93.56 213 ARG A CA 1
ATOM 1598 C C . ARG A 1 213 ? 18.271 -5.689 -27.766 1.00 93.56 213 ARG A C 1
ATOM 1600 O O . ARG A 1 213 ? 18.168 -6.892 -27.959 1.00 93.56 213 ARG A O 1
ATOM 1607 N N . ALA A 1 214 ? 19.433 -5.042 -27.843 1.00 93.88 214 ALA A N 1
ATOM 1608 C CA . ALA A 1 214 ? 20.715 -5.699 -28.085 1.00 93.88 214 ALA A CA 1
ATOM 1609 C C . ALA A 1 214 ? 21.360 -6.295 -26.815 1.00 93.88 214 ALA A C 1
ATOM 1611 O O . ALA A 1 214 ? 22.417 -6.919 -26.900 1.00 93.88 214 ALA A O 1
ATOM 1612 N N . VAL A 1 215 ? 20.772 -6.096 -25.629 1.00 93.12 215 VAL A N 1
ATOM 1613 C CA . VAL A 1 215 ? 21.322 -6.615 -24.370 1.00 93.12 215 VAL A CA 1
ATOM 1614 C C . VAL A 1 215 ? 21.045 -8.112 -24.256 1.00 93.12 215 VAL A C 1
ATOM 1616 O O . VAL A 1 215 ? 19.897 -8.550 -24.241 1.00 93.12 215 VAL A O 1
ATOM 1619 N N . SER A 1 216 ? 22.117 -8.895 -24.136 1.00 95.12 216 SER A N 1
ATOM 1620 C CA . SER A 1 216 ? 22.032 -10.340 -23.916 1.00 95.12 216 SER A CA 1
ATOM 1621 C C . SER A 1 216 ? 21.259 -10.657 -22.635 1.00 95.12 216 SER A C 1
ATOM 1623 O O . SER A 1 216 ? 21.518 -10.060 -21.591 1.00 95.12 216 SER A O 1
ATOM 1625 N N . GLY A 1 217 ? 20.334 -11.613 -22.717 1.00 92.81 217 GLY A N 1
ATOM 1626 C CA . GLY A 1 217 ? 19.489 -12.030 -21.595 1.00 92.81 217 GLY A CA 1
ATOM 1627 C C . GLY A 1 217 ? 18.243 -11.166 -21.376 1.00 92.81 217 GLY A C 1
ATOM 1628 O O . GLY A 1 217 ? 17.434 -11.465 -20.499 1.00 92.81 217 GLY A O 1
ATOM 1629 N N . LEU A 1 218 ? 18.030 -10.107 -22.169 1.00 95.56 218 LEU A N 1
ATOM 1630 C CA . LEU A 1 218 ? 16.764 -9.375 -22.146 1.00 95.56 218 LEU A CA 1
ATOM 1631 C C . LEU A 1 218 ? 15.625 -10.273 -22.648 1.00 95.56 218 LEU A C 1
ATOM 1633 O O . LEU A 1 218 ? 15.678 -10.801 -23.756 1.00 95.56 218 LEU A O 1
ATOM 1637 N N . VAL A 1 219 ? 14.558 -10.366 -21.858 1.00 96.00 219 VAL A N 1
ATOM 1638 C CA . VAL A 1 219 ? 13.321 -11.052 -22.244 1.00 96.00 219 VAL A CA 1
ATOM 1639 C C . VAL A 1 219 ? 12.338 -10.066 -22.861 1.00 96.00 219 VAL A C 1
ATOM 1641 O O . VAL A 1 219 ? 11.837 -10.300 -23.956 1.00 96.00 219 VAL A O 1
ATOM 1644 N N . THR A 1 220 ? 12.047 -8.958 -22.174 1.00 96.12 220 THR A N 1
ATOM 1645 C CA . THR A 1 220 ? 11.135 -7.931 -22.695 1.00 96.12 220 THR A CA 1
ATOM 1646 C C . THR A 1 220 ? 11.323 -6.582 -22.010 1.00 96.12 220 THR A C 1
ATOM 1648 O O . THR A 1 220 ? 11.843 -6.485 -20.897 1.00 96.12 220 THR A O 1
ATOM 1651 N N . ILE A 1 221 ? 10.843 -5.531 -22.668 1.00 94.75 221 ILE A N 1
ATOM 1652 C CA . ILE A 1 221 ? 10.659 -4.196 -22.097 1.00 94.75 221 ILE A CA 1
ATOM 1653 C C . ILE A 1 221 ? 9.170 -4.059 -21.760 1.00 94.75 221 ILE A C 1
ATOM 1655 O O . ILE A 1 221 ? 8.316 -4.445 -22.556 1.00 94.75 221 ILE A O 1
ATOM 1659 N N . VAL A 1 222 ? 8.851 -3.559 -20.569 1.00 93.88 222 VAL A N 1
ATOM 1660 C CA . VAL A 1 222 ? 7.473 -3.328 -20.110 1.00 93.88 222 VAL A CA 1
ATOM 1661 C C . VAL A 1 222 ? 7.200 -1.836 -20.134 1.00 93.88 222 VAL A C 1
ATOM 1663 O O . VAL A 1 222 ? 7.981 -1.063 -19.579 1.00 93.88 222 VAL A O 1
ATOM 1666 N N . ARG A 1 223 ? 6.092 -1.441 -20.761 1.00 88.94 223 ARG A N 1
ATOM 1667 C CA . ARG A 1 223 ? 5.646 -0.053 -20.906 1.00 88.94 223 ARG A CA 1
ATOM 1668 C C . ARG A 1 223 ? 4.176 0.045 -20.528 1.00 88.94 223 ARG A C 1
ATOM 1670 O O . ARG A 1 223 ? 3.363 -0.697 -21.068 1.00 88.94 223 ARG A O 1
ATOM 1677 N N . ASP A 1 224 ? 3.860 0.966 -19.628 1.00 84.31 224 ASP A N 1
ATOM 1678 C CA . ASP A 1 224 ? 2.485 1.300 -19.256 1.00 84.31 224 ASP A CA 1
ATOM 1679 C C . ASP A 1 224 ? 2.384 2.804 -18.965 1.00 84.31 224 ASP A C 1
ATOM 1681 O O . ASP A 1 224 ? 2.766 3.291 -17.899 1.00 84.31 224 ASP A O 1
ATOM 1685 N N . GLY A 1 225 ? 1.969 3.578 -19.970 1.00 82.25 225 GLY A N 1
ATOM 1686 C CA . GLY A 1 225 ? 1.973 5.039 -19.903 1.00 82.25 225 GLY A CA 1
ATOM 1687 C C . GLY A 1 225 ? 3.360 5.602 -19.562 1.00 82.25 225 GLY A C 1
ATOM 1688 O O . GLY A 1 225 ? 4.313 5.446 -20.325 1.00 82.25 225 GLY A O 1
ATOM 1689 N N . GLY A 1 226 ? 3.471 6.267 -18.407 1.00 81.50 226 GLY A N 1
ATOM 1690 C CA . GLY A 1 226 ? 4.734 6.812 -17.890 1.00 81.50 226 GLY A CA 1
ATOM 1691 C C . GLY A 1 226 ? 5.635 5.789 -17.186 1.00 81.50 226 GLY A C 1
ATOM 1692 O O . GLY A 1 226 ? 6.751 6.133 -16.797 1.00 81.50 226 GLY A O 1
ATOM 1693 N N . PHE A 1 227 ? 5.169 4.553 -16.998 1.00 87.00 227 PHE A N 1
ATOM 1694 C CA . PHE A 1 227 ? 5.942 3.463 -16.416 1.00 87.00 227 PHE A CA 1
ATOM 1695 C C . PHE A 1 227 ? 6.757 2.745 -17.493 1.00 87.00 227 PHE A C 1
ATOM 1697 O O . PHE A 1 227 ? 6.240 2.386 -18.554 1.00 87.00 227 PHE A O 1
ATOM 1704 N N . ALA A 1 228 ? 8.029 2.489 -17.192 1.00 92.75 228 ALA A N 1
ATOM 1705 C CA . ALA A 1 228 ? 8.893 1.658 -18.014 1.00 92.75 228 ALA A CA 1
ATOM 1706 C C . ALA A 1 228 ? 9.770 0.754 -17.142 1.00 92.75 228 ALA A C 1
ATOM 1708 O O . ALA A 1 228 ? 10.195 1.127 -16.047 1.00 92.75 228 ALA A O 1
ATOM 1709 N N . GLY A 1 229 ? 10.077 -0.435 -17.643 1.00 94.75 229 GLY A N 1
ATOM 1710 C CA . GLY A 1 229 ? 10.967 -1.381 -16.984 1.00 94.75 229 GLY A CA 1
ATOM 1711 C C . GLY A 1 229 ? 11.488 -2.436 -17.945 1.00 94.75 229 GLY A C 1
ATOM 1712 O O . GLY A 1 229 ? 11.041 -2.539 -19.085 1.00 94.75 229 GLY A O 1
ATOM 1713 N N . VAL A 1 230 ? 12.443 -3.224 -17.476 1.00 96.44 230 VAL A N 1
ATOM 1714 C CA . VAL A 1 230 ? 13.023 -4.345 -18.221 1.00 96.44 230 VAL A CA 1
ATOM 1715 C C . VAL A 1 230 ? 12.801 -5.636 -17.456 1.00 96.44 230 VAL A C 1
ATOM 1717 O O . VAL A 1 230 ? 12.790 -5.637 -16.224 1.00 96.44 230 VAL A O 1
ATOM 1720 N N . ILE A 1 231 ? 12.639 -6.728 -18.190 1.00 96.62 231 ILE A N 1
ATOM 1721 C CA . ILE A 1 231 ? 12.607 -8.092 -17.671 1.00 96.62 231 ILE A CA 1
ATOM 1722 C C . ILE A 1 231 ? 13.706 -8.869 -18.390 1.00 96.62 231 ILE A C 1
ATOM 1724 O O . ILE A 1 231 ? 13.771 -8.842 -19.619 1.00 96.62 231 ILE A O 1
ATOM 1728 N N . ALA A 1 232 ? 14.552 -9.559 -17.633 1.00 96.31 232 ALA A N 1
ATOM 1729 C CA . ALA A 1 232 ? 15.649 -10.372 -18.148 1.00 96.31 232 ALA A CA 1
ATOM 1730 C C . ALA A 1 232 ? 15.690 -11.756 -17.481 1.00 96.31 232 ALA A C 1
ATOM 1732 O O . ALA A 1 232 ? 15.051 -11.975 -16.452 1.00 96.31 232 ALA A O 1
ATOM 1733 N N . ASP A 1 233 ? 16.441 -12.685 -18.061 1.00 94.62 233 ASP A N 1
ATOM 1734 C CA . ASP A 1 233 ? 16.642 -14.050 -17.552 1.00 94.62 233 ASP A CA 1
ATOM 1735 C C . ASP A 1 233 ? 17.623 -14.140 -16.367 1.00 94.62 233 ASP A C 1
ATOM 1737 O O . ASP A 1 233 ? 17.688 -15.163 -15.692 1.00 94.62 233 ASP A O 1
ATOM 1741 N N . GLY A 1 234 ? 18.338 -13.053 -16.070 1.00 92.31 234 GLY A N 1
ATOM 1742 C CA . GLY A 1 234 ? 19.264 -12.953 -14.948 1.00 92.31 234 GLY A CA 1
ATOM 1743 C C . GLY A 1 234 ? 19.354 -11.538 -14.381 1.00 92.31 234 GLY A C 1
ATOM 1744 O O . GLY A 1 234 ? 19.079 -10.548 -15.063 1.00 92.31 234 GLY A O 1
ATOM 1745 N N . GLU A 1 235 ? 19.777 -11.424 -13.121 1.00 91.44 235 GLU A N 1
ATOM 1746 C CA . GLU A 1 235 ? 19.900 -10.130 -12.434 1.00 91.44 235 GLU A CA 1
ATOM 1747 C C . GLU A 1 235 ? 20.903 -9.192 -13.122 1.00 91.44 235 GLU A C 1
ATOM 1749 O O . GLU A 1 235 ? 20.596 -8.020 -13.347 1.00 91.44 235 GLU A O 1
ATOM 1754 N N . ALA A 1 236 ? 22.065 -9.712 -13.528 1.00 93.31 236 ALA A N 1
ATOM 1755 C CA . ALA A 1 236 ? 23.084 -8.929 -14.227 1.00 93.31 236 ALA A CA 1
ATOM 1756 C C . ALA A 1 236 ? 22.582 -8.408 -15.586 1.00 93.31 236 ALA A C 1
ATOM 1758 O O . ALA A 1 236 ? 22.843 -7.259 -15.948 1.00 93.31 236 ALA A O 1
ATOM 1759 N N . ALA A 1 237 ? 21.816 -9.227 -16.315 1.00 94.69 237 ALA A N 1
ATOM 1760 C CA . ALA A 1 237 ? 21.199 -8.831 -17.576 1.00 94.69 237 ALA A CA 1
ATOM 1761 C C . ALA A 1 237 ? 20.123 -7.755 -17.358 1.00 94.69 237 ALA A C 1
ATOM 1763 O O . ALA A 1 237 ? 20.096 -6.762 -18.085 1.00 94.69 237 ALA A O 1
ATOM 1764 N N . ALA A 1 238 ? 19.294 -7.884 -16.315 1.00 94.50 238 ALA A N 1
ATOM 1765 C CA . ALA A 1 238 ? 18.286 -6.882 -15.963 1.00 94.50 238 ALA A CA 1
ATOM 1766 C C . ALA A 1 238 ? 18.924 -5.534 -15.585 1.00 94.50 238 ALA A C 1
ATOM 1768 O O . ALA A 1 238 ? 18.437 -4.477 -15.991 1.00 94.50 238 ALA A O 1
ATOM 1769 N N . GLU A 1 239 ? 20.029 -5.548 -14.836 1.00 95.50 239 GLU A N 1
ATOM 1770 C CA . GLU A 1 239 ? 20.758 -4.333 -14.462 1.00 95.50 239 GLU A CA 1
ATOM 1771 C C . GLU A 1 239 ? 21.442 -3.674 -15.668 1.00 95.50 239 GLU A C 1
ATOM 1773 O O . GLU A 1 239 ? 21.325 -2.458 -15.861 1.00 95.50 239 GLU A O 1
ATOM 1778 N N . ALA A 1 240 ? 22.096 -4.464 -16.525 1.00 95.12 240 ALA A N 1
ATOM 1779 C CA . ALA A 1 240 ? 22.694 -3.973 -17.764 1.00 95.12 240 ALA A CA 1
ATOM 1780 C C . ALA A 1 240 ? 21.634 -3.366 -18.698 1.00 95.12 240 ALA A C 1
ATOM 1782 O O . ALA A 1 240 ? 21.816 -2.254 -19.204 1.00 95.12 240 ALA A O 1
ATOM 1783 N N . ALA A 1 241 ? 20.498 -4.048 -18.864 1.00 95.88 241 ALA A N 1
ATOM 1784 C CA . ALA A 1 241 ? 19.370 -3.573 -19.655 1.00 95.88 241 ALA A CA 1
ATOM 1785 C C . ALA A 1 241 ? 18.796 -2.268 -19.094 1.00 95.88 241 ALA A C 1
ATOM 1787 O O . ALA A 1 241 ? 18.599 -1.319 -19.852 1.00 95.88 241 ALA A O 1
ATOM 1788 N N . LEU A 1 242 ? 18.609 -2.163 -17.773 1.00 95.75 242 LEU A N 1
ATOM 1789 C CA . LEU A 1 242 ? 18.128 -0.938 -17.130 1.00 95.75 242 LEU A CA 1
ATOM 1790 C C . LEU A 1 242 ? 19.101 0.231 -17.331 1.00 95.75 242 LEU A C 1
ATOM 1792 O O . LEU A 1 242 ? 18.674 1.355 -17.605 1.00 95.75 242 LEU A O 1
ATOM 1796 N N . LYS A 1 243 ? 20.411 -0.013 -17.203 1.00 94.81 243 LYS A N 1
ATOM 1797 C CA . LYS A 1 243 ? 21.445 1.015 -17.395 1.00 94.81 243 LYS A CA 1
ATOM 1798 C C . LYS A 1 243 ? 21.433 1.561 -18.820 1.00 94.81 243 LYS A C 1
ATOM 1800 O O . LYS A 1 243 ? 21.592 2.767 -19.001 1.00 94.81 243 LYS A O 1
ATOM 1805 N N . THR A 1 244 ? 21.230 0.699 -19.813 1.00 95.00 244 THR A N 1
ATOM 1806 C CA . THR A 1 244 ? 21.082 1.108 -21.215 1.00 95.00 244 THR A CA 1
ATOM 1807 C C . THR A 1 244 ? 19.756 1.833 -21.438 1.00 95.00 244 THR A C 1
ATOM 1809 O O . THR A 1 244 ? 19.756 2.915 -22.022 1.00 95.00 244 THR A O 1
ATOM 1812 N N . LEU A 1 245 ? 18.652 1.321 -20.883 1.00 94.19 245 LEU A N 1
ATOM 1813 C CA . LEU A 1 245 ? 17.317 1.918 -21.004 1.00 94.19 245 LEU A CA 1
ATOM 1814 C C . LEU A 1 245 ? 17.275 3.337 -20.434 1.00 94.19 245 LEU A C 1
ATOM 1816 O O . LEU A 1 245 ? 16.676 4.232 -21.021 1.00 94.19 245 LEU A O 1
ATOM 1820 N N . ARG A 1 246 ? 17.982 3.575 -19.324 1.00 94.62 246 ARG A N 1
ATOM 1821 C CA . ARG A 1 246 ? 18.093 4.903 -18.711 1.00 94.62 246 ARG A CA 1
ATOM 1822 C C . ARG A 1 246 ? 18.741 5.937 -19.639 1.00 94.62 246 ARG A C 1
ATOM 1824 O O . ARG A 1 246 ? 18.383 7.103 -19.545 1.00 94.62 246 ARG A O 1
ATOM 1831 N N . LYS A 1 247 ? 19.663 5.539 -20.524 1.00 94.00 247 LYS A N 1
ATOM 1832 C CA . LYS A 1 247 ? 20.312 6.459 -21.481 1.00 94.00 247 LYS A CA 1
ATOM 1833 C C . LYS A 1 247 ? 19.376 6.883 -22.612 1.00 94.00 247 LYS A C 1
ATOM 1835 O O . LYS A 1 247 ? 19.505 7.994 -23.104 1.00 94.00 247 LYS A O 1
ATOM 1840 N N . GLY A 1 248 ? 18.450 6.006 -23.001 1.00 91.50 248 GLY A N 1
ATOM 1841 C CA . GLY A 1 248 ? 17.434 6.288 -24.017 1.00 91.50 248 GLY A CA 1
ATOM 1842 C C . GLY A 1 248 ? 16.194 7.004 -23.475 1.00 91.50 248 GLY A C 1
ATOM 1843 O O . GLY A 1 248 ? 15.268 7.268 -24.236 1.00 91.50 248 GLY A O 1
ATOM 1844 N N . ALA A 1 249 ? 16.135 7.294 -22.172 1.00 93.75 249 ALA A N 1
ATOM 1845 C CA . ALA A 1 249 ? 14.961 7.869 -21.528 1.00 93.75 249 ALA A CA 1
ATOM 1846 C C . ALA A 1 249 ? 15.012 9.401 -21.513 1.00 93.75 249 ALA A C 1
ATOM 1848 O O . ALA A 1 249 ? 15.930 10.004 -20.957 1.00 93.75 249 ALA A O 1
ATOM 1849 N N . THR A 1 250 ? 13.982 10.036 -22.065 1.00 93.94 250 THR A N 1
ATOM 1850 C CA . THR A 1 250 ? 13.762 11.483 -21.977 1.00 93.94 250 THR A CA 1
ATOM 1851 C C . THR A 1 250 ? 12.655 11.770 -20.974 1.00 93.94 250 THR A C 1
ATOM 1853 O O . THR A 1 250 ? 11.549 11.241 -21.091 1.00 93.94 250 THR A O 1
ATOM 1856 N N . TRP A 1 251 ? 12.942 12.630 -20.003 1.00 93.25 251 TRP A N 1
ATOM 1857 C CA . TRP A 1 251 ? 12.029 12.983 -18.919 1.00 93.25 251 TRP A CA 1
ATOM 1858 C C . TRP A 1 251 ? 11.554 14.427 -19.048 1.00 93.25 251 TRP A C 1
ATOM 1860 O O . TRP A 1 251 ? 12.270 15.276 -19.577 1.00 93.25 251 TRP A O 1
ATOM 1870 N N . SER A 1 252 ? 10.357 14.712 -18.541 1.00 92.56 252 SER A N 1
ATOM 1871 C CA . SER A 1 252 ? 9.894 16.085 -18.358 1.00 92.56 252 SER A CA 1
ATOM 1872 C C . SER A 1 252 ? 10.736 16.821 -17.324 1.00 92.56 252 SER A C 1
ATOM 1874 O O . SER A 1 252 ? 11.446 16.205 -16.523 1.00 92.56 252 SER A O 1
ATOM 1876 N N . ALA A 1 253 ? 10.581 18.147 -17.285 1.00 88.75 253 ALA A N 1
ATOM 1877 C CA . ALA A 1 253 ? 10.932 18.894 -16.090 1.00 88.75 253 ALA A CA 1
ATOM 1878 C C . ALA A 1 253 ? 10.233 18.237 -14.888 1.00 88.75 253 ALA A C 1
ATOM 1880 O O . ALA A 1 253 ? 9.047 17.894 -14.955 1.00 88.75 253 ALA A O 1
ATOM 1881 N N . GLY A 1 254 ? 11.012 17.967 -13.849 1.00 86.62 254 GLY A N 1
ATOM 1882 C CA . GLY A 1 254 ? 10.502 17.533 -12.562 1.00 86.62 254 GLY A CA 1
ATOM 1883 C C . GLY A 1 254 ? 10.424 18.705 -11.600 1.00 86.62 254 GLY A C 1
ATOM 1884 O O . GLY A 1 254 ? 10.653 19.858 -11.966 1.00 86.62 254 GLY A O 1
ATOM 1885 N N . GLU A 1 255 ? 10.157 18.383 -10.349 1.00 86.31 255 GLU A N 1
ATOM 1886 C CA . GLU A 1 255 ? 10.177 19.335 -9.251 1.00 86.31 255 GLU A CA 1
ATOM 1887 C C . GLU A 1 255 ? 11.489 19.181 -8.472 1.00 86.31 255 GLU A C 1
ATOM 1889 O O . GLU A 1 255 ? 11.888 18.049 -8.156 1.00 86.31 255 GLU A O 1
ATOM 1894 N N . PRO A 1 256 ? 12.192 20.287 -8.171 1.00 84.12 256 PRO A N 1
ATOM 1895 C CA . PRO A 1 256 ? 13.353 20.229 -7.302 1.00 84.12 256 PRO A CA 1
ATOM 1896 C C . PRO A 1 256 ? 12.927 19.767 -5.908 1.00 84.12 256 PRO A C 1
ATOM 1898 O O . PRO A 1 256 ? 11.823 20.055 -5.442 1.00 84.12 256 PRO A O 1
ATOM 1901 N N . LEU A 1 257 ? 13.821 19.047 -5.234 1.00 82.94 257 LEU A N 1
ATOM 1902 C CA . LEU A 1 257 ? 13.607 18.728 -3.829 1.00 82.94 257 LEU A CA 1
ATOM 1903 C C . LEU A 1 257 ? 13.606 20.028 -3.007 1.00 82.94 257 LEU A C 1
ATOM 1905 O O . LEU A 1 257 ? 14.352 20.954 -3.340 1.00 82.94 257 LEU A O 1
ATOM 1909 N N . PRO A 1 258 ? 12.777 20.114 -1.954 1.00 83.38 258 PRO A N 1
ATOM 1910 C CA . PRO A 1 258 ? 12.776 21.271 -1.071 1.00 83.38 258 PRO A CA 1
ATOM 1911 C C . PRO A 1 258 ? 14.123 21.412 -0.356 1.00 83.38 258 PRO A C 1
ATOM 1913 O O . PRO A 1 258 ? 14.825 20.419 -0.151 1.00 83.38 258 PRO A O 1
ATOM 1916 N N . ASP A 1 259 ? 14.462 22.639 0.050 1.00 83.62 259 ASP A N 1
ATOM 1917 C CA . ASP A 1 259 ? 15.649 22.884 0.871 1.00 83.62 259 ASP A CA 1
ATOM 1918 C C . ASP A 1 259 ? 15.524 22.112 2.189 1.00 83.62 259 ASP A C 1
ATOM 1920 O O . ASP A 1 259 ? 14.591 22.321 2.970 1.00 83.62 259 ASP A O 1
ATOM 1924 N N . GLU A 1 260 ? 16.475 21.213 2.432 1.00 80.31 260 GLU A N 1
ATOM 1925 C CA . GLU A 1 260 ? 16.539 20.405 3.647 1.00 80.31 260 GLU A CA 1
ATOM 1926 C C . GLU A 1 260 ? 16.631 21.280 4.909 1.00 80.31 260 GLU A C 1
ATOM 1928 O O . GLU A 1 260 ? 16.112 20.906 5.964 1.00 80.31 260 GLU A O 1
ATOM 1933 N N . ASN A 1 261 ? 17.209 22.479 4.792 1.00 82.75 261 ASN A N 1
ATOM 1934 C CA . ASN A 1 261 ? 17.344 23.427 5.895 1.00 82.75 261 ASN A CA 1
ATOM 1935 C C . ASN A 1 261 ? 16.079 24.271 6.135 1.00 82.75 261 ASN A C 1
ATOM 1937 O O . ASN A 1 261 ? 15.945 24.852 7.212 1.00 82.75 261 ASN A O 1
ATOM 1941 N N . ASP A 1 262 ? 15.134 24.308 5.187 1.00 83.94 262 ASP A N 1
ATOM 1942 C CA . ASP A 1 262 ? 13.865 25.046 5.302 1.00 83.94 262 ASP A CA 1
ATOM 1943 C C . ASP A 1 262 ? 12.630 24.198 4.939 1.00 83.94 262 ASP A C 1
ATOM 1945 O O . ASP A 1 262 ? 11.644 24.646 4.345 1.00 83.94 262 ASP A O 1
ATOM 1949 N N . LEU A 1 263 ? 12.627 22.935 5.369 1.00 79.75 263 LEU A N 1
ATOM 1950 C CA . LEU A 1 263 ? 11.462 22.060 5.199 1.00 79.75 263 LEU A CA 1
ATOM 1951 C C . LEU A 1 263 ? 10.207 22.621 5.884 1.00 79.75 263 LEU A C 1
ATOM 1953 O O . LEU A 1 263 ? 9.089 22.397 5.425 1.00 79.75 263 LEU A O 1
ATOM 1957 N N . ALA A 1 264 ? 10.370 23.348 6.991 1.00 74.50 264 ALA A N 1
ATOM 1958 C CA . ALA A 1 264 ? 9.248 23.933 7.717 1.00 74.50 264 ALA A CA 1
ATOM 1959 C C . ALA A 1 264 ? 8.581 25.075 6.937 1.00 74.50 264 ALA A C 1
ATOM 1961 O O . ALA A 1 264 ? 7.350 25.166 6.962 1.00 74.50 264 ALA A O 1
ATOM 1962 N N . GLY A 1 265 ? 9.359 25.933 6.267 1.00 82.06 265 GLY A N 1
ATOM 1963 C CA . GLY A 1 265 ? 8.841 26.949 5.354 1.00 82.06 265 GLY A CA 1
ATOM 1964 C C . GLY A 1 265 ? 8.140 26.308 4.162 1.00 82.06 265 GLY A C 1
ATOM 1965 O O . GLY A 1 265 ? 6.978 26.620 3.898 1.00 82.06 265 GLY A O 1
ATOM 1966 N N . PHE A 1 266 ? 8.789 25.324 3.532 1.00 83.25 266 PHE A N 1
ATOM 1967 C CA . PHE A 1 266 ? 8.223 24.573 2.410 1.00 83.25 266 PHE A CA 1
ATOM 1968 C C . PHE A 1 266 ? 6.887 23.895 2.748 1.00 83.25 266 PHE A C 1
ATOM 1970 O O . PHE A 1 266 ? 5.921 24.041 2.005 1.00 83.25 266 PHE A O 1
ATOM 1977 N N . LEU A 1 267 ? 6.790 23.180 3.876 1.00 78.44 267 LEU A N 1
ATOM 1978 C CA . LEU A 1 267 ? 5.556 22.489 4.279 1.00 78.44 267 LEU A CA 1
ATOM 1979 C C . LEU A 1 267 ? 4.403 23.459 4.560 1.00 78.44 267 LEU A C 1
ATOM 1981 O O . LEU A 1 267 ? 3.250 23.123 4.307 1.00 78.44 267 LEU A O 1
ATOM 1985 N N . LYS A 1 268 ? 4.699 24.654 5.084 1.00 80.88 268 LYS A N 1
ATOM 1986 C CA . LYS A 1 268 ? 3.690 25.692 5.348 1.00 80.88 268 LYS A CA 1
ATOM 1987 C C . LYS A 1 268 ? 3.232 26.413 4.081 1.00 80.88 268 LYS A C 1
ATOM 1989 O O . LYS A 1 268 ? 2.134 26.959 4.093 1.00 80.88 268 LYS A O 1
ATOM 1994 N N . SER A 1 269 ? 4.058 26.453 3.034 1.00 83.12 269 SER A N 1
ATOM 1995 C CA . SER A 1 269 ? 3.696 27.058 1.748 1.00 83.12 269 SER A CA 1
ATOM 1996 C C . SER A 1 269 ? 2.919 26.112 0.832 1.00 83.12 269 SER A C 1
ATOM 1998 O O . SER A 1 269 ? 2.320 26.575 -0.138 1.00 83.12 269 SER A O 1
ATOM 2000 N N . GLN A 1 270 ? 2.897 24.808 1.135 1.00 82.44 270 GLN A N 1
ATOM 2001 C CA . GLN A 1 270 ? 2.105 23.849 0.373 1.00 82.44 270 GLN A CA 1
ATOM 2002 C C . GLN A 1 270 ? 0.603 24.146 0.488 1.00 82.44 270 GLN A C 1
ATOM 2004 O O . GLN A 1 270 ? 0.137 24.588 1.541 1.00 82.44 270 GLN A O 1
ATOM 2009 N N . PRO A 1 271 ? -0.185 23.862 -0.561 1.00 81.38 271 PRO A N 1
ATOM 2010 C CA . PRO A 1 271 ? -1.636 23.914 -0.466 1.00 81.38 271 PRO A CA 1
ATOM 2011 C C . PRO A 1 271 ? -2.121 22.944 0.622 1.00 81.38 271 PRO A C 1
ATOM 2013 O O . PRO A 1 271 ? -1.817 21.752 0.593 1.00 81.38 271 PRO A O 1
ATOM 2016 N N . VAL A 1 272 ? -2.876 23.462 1.595 1.00 76.31 272 VAL A N 1
ATOM 2017 C CA . VAL A 1 272 ? -3.420 22.669 2.705 1.00 76.31 272 VAL A CA 1
ATOM 2018 C C . VAL A 1 272 ? -4.918 22.490 2.518 1.00 76.31 272 VAL A C 1
ATOM 2020 O O . VAL A 1 272 ? -5.680 23.457 2.548 1.00 76.31 272 VAL A O 1
ATOM 2023 N N . GLU A 1 273 ? -5.362 21.242 2.410 1.00 65.69 273 GLU A N 1
ATOM 2024 C CA . GLU A 1 273 ? -6.776 20.907 2.548 1.00 65.69 273 GLU A CA 1
ATOM 2025 C C . GLU A 1 273 ? -7.114 20.813 4.043 1.00 65.69 273 GLU A C 1
ATOM 2027 O O . GLU A 1 273 ? -6.751 19.865 4.743 1.00 65.69 273 GLU A O 1
ATOM 2032 N N . THR A 1 274 ? -7.760 21.852 4.572 1.00 65.25 274 THR A N 1
ATOM 2033 C CA . THR A 1 274 ? -8.072 21.928 6.002 1.00 65.25 274 THR A CA 1
ATOM 2034 C C . THR A 1 274 ? -9.431 21.299 6.265 1.00 65.25 274 THR A C 1
ATOM 2036 O O . THR A 1 274 ? -10.459 21.815 5.839 1.00 65.25 274 THR A O 1
ATOM 2039 N N . THR A 1 275 ? -9.452 20.202 7.018 1.00 52.53 275 THR A N 1
ATOM 2040 C CA . THR A 1 275 ? -10.696 19.613 7.528 1.00 52.53 275 THR A CA 1
ATOM 2041 C C . THR A 1 275 ? -10.815 19.911 9.015 1.00 52.53 275 THR A C 1
ATOM 2043 O O . THR A 1 275 ? -9.959 19.487 9.796 1.00 52.53 275 THR A O 1
ATOM 2046 N N . VAL A 1 276 ? -11.882 20.601 9.431 1.00 57.31 276 VAL A N 1
ATOM 2047 C CA . VAL A 1 276 ? -12.163 20.810 10.859 1.00 57.31 276 VAL A CA 1
ATOM 2048 C C . VAL A 1 276 ? -12.379 19.447 11.516 1.00 57.31 276 VAL A C 1
ATOM 2050 O O . VAL A 1 276 ? -13.229 18.659 11.112 1.00 57.31 276 VAL A O 1
ATOM 2053 N N . ILE A 1 277 ? -11.513 19.137 12.477 1.00 49.62 277 ILE A N 1
ATOM 2054 C CA . ILE A 1 277 ? -11.424 17.843 13.163 1.00 49.62 277 ILE A CA 1
ATOM 2055 C C . ILE A 1 277 ? -12.428 17.747 14.305 1.00 49.62 277 ILE A C 1
ATOM 2057 O O . ILE A 1 277 ? -12.996 16.686 14.535 1.00 49.62 277 ILE A O 1
ATOM 2061 N N . ASP A 1 278 ? -12.599 18.855 15.012 1.00 44.50 278 ASP A N 1
ATOM 2062 C CA . ASP A 1 278 ? -13.406 18.974 16.212 1.00 44.50 278 ASP A CA 1
ATOM 2063 C C . ASP A 1 278 ? -13.613 20.470 16.485 1.00 44.50 278 ASP A C 1
ATOM 2065 O O . ASP A 1 278 ? -12.721 21.279 16.211 1.00 44.50 278 ASP A O 1
ATOM 2069 N N . THR A 1 279 ? -14.775 20.842 17.016 1.00 57.09 279 THR A N 1
ATOM 2070 C CA . THR A 1 279 ? -15.058 22.213 17.460 1.00 57.09 279 THR A CA 1
ATOM 2071 C C . THR A 1 279 ? -15.417 22.148 18.934 1.00 57.09 279 THR A C 1
ATOM 2073 O O . THR A 1 279 ? -16.536 21.795 19.298 1.00 57.09 279 THR A O 1
ATOM 2076 N N . LYS A 1 280 ? -14.463 22.476 19.810 1.00 58.06 280 LYS A N 1
ATOM 2077 C CA . LYS A 1 280 ? -14.732 22.551 21.250 1.00 58.06 280 LYS A CA 1
ATOM 2078 C C . LYS A 1 280 ? -15.519 23.822 21.565 1.00 58.06 280 LYS A C 1
ATOM 2080 O O . LYS A 1 280 ? -14.974 24.917 21.491 1.00 58.06 280 LYS A O 1
ATOM 2085 N N . THR A 1 281 ? -16.781 23.663 21.959 1.00 54.69 281 THR A N 1
ATOM 2086 C CA . THR A 1 281 ? -17.710 24.763 22.294 1.00 54.69 281 THR A CA 1
ATOM 2087 C C . THR A 1 281 ? -17.666 25.192 23.765 1.00 54.69 281 THR A C 1
ATOM 2089 O O . THR A 1 281 ? -18.371 26.115 24.161 1.00 54.69 281 THR A O 1
ATOM 2092 N N . ALA A 1 282 ? -16.870 24.526 24.605 1.00 61.25 282 ALA A N 1
ATOM 2093 C CA . ALA A 1 282 ? -16.751 24.888 26.013 1.00 61.25 282 ALA A CA 1
ATOM 2094 C C . ALA A 1 282 ? -15.905 26.161 26.179 1.00 61.25 282 ALA A C 1
ATOM 2096 O O . ALA A 1 282 ? -14.783 26.229 25.674 1.00 61.25 282 ALA A O 1
ATOM 2097 N N . ALA A 1 283 ? -16.426 27.146 26.917 1.00 59.06 283 ALA A N 1
ATOM 2098 C CA . ALA A 1 283 ? -15.686 28.347 27.283 1.00 59.06 283 ALA A CA 1
ATOM 2099 C C . ALA A 1 283 ? -14.422 27.954 28.063 1.00 59.06 283 ALA A C 1
ATOM 2101 O O . ALA A 1 283 ? -14.498 27.377 29.149 1.00 59.06 283 ALA A O 1
ATOM 2102 N N . ALA A 1 284 ? -13.251 28.232 27.489 1.00 60.28 284 ALA A N 1
ATOM 2103 C CA . ALA A 1 284 ? -11.987 28.001 28.165 1.00 60.28 284 ALA A CA 1
ATOM 2104 C C . ALA A 1 284 ? -11.900 28.933 29.384 1.00 60.28 284 ALA A C 1
ATOM 2106 O O . ALA A 1 284 ? -11.964 30.154 29.242 1.00 60.28 284 ALA A O 1
ATOM 2107 N N . GLY A 1 285 ? -11.761 28.359 30.582 1.00 67.81 285 GLY A N 1
ATOM 2108 C CA . GLY A 1 285 ? -11.442 29.127 31.784 1.00 67.81 285 GLY A CA 1
ATOM 2109 C C . GLY A 1 285 ? -10.126 29.893 31.609 1.00 67.81 285 GLY A C 1
ATOM 2110 O O . GLY A 1 285 ? -9.252 29.483 30.843 1.00 67.81 285 GLY A O 1
ATOM 2111 N N . MET A 1 286 ? -9.991 31.021 32.307 1.00 71.56 286 MET A N 1
ATOM 2112 C CA . MET A 1 286 ? -8.844 31.920 32.178 1.00 71.56 286 MET A CA 1
ATOM 2113 C C . MET A 1 286 ? -7.537 31.175 32.502 1.00 71.56 286 MET A C 1
ATOM 2115 O O . MET A 1 286 ? -7.309 30.763 33.639 1.00 71.56 286 MET A O 1
ATOM 2119 N N . ALA A 1 287 ? -6.688 30.957 31.495 1.00 75.19 287 ALA A N 1
ATOM 2120 C CA . ALA A 1 287 ? -5.450 30.208 31.669 1.00 75.19 287 ALA A CA 1
ATOM 2121 C C . ALA A 1 287 ? -4.442 31.020 32.498 1.00 75.19 287 ALA A C 1
ATOM 2123 O O . ALA A 1 287 ? -4.032 32.105 32.092 1.00 75.19 287 ALA A O 1
ATOM 2124 N N . THR A 1 288 ? -3.981 30.470 33.624 1.00 80.94 288 THR A N 1
ATOM 2125 C CA . THR A 1 288 ? -2.983 31.115 34.497 1.00 80.94 288 THR A CA 1
ATOM 2126 C C . THR A 1 288 ? -1.620 31.280 33.810 1.00 80.94 288 THR A C 1
ATOM 2128 O O . THR A 1 288 ? -0.843 32.160 34.169 1.00 80.94 288 THR A O 1
ATOM 2131 N N . ARG A 1 289 ? -1.306 30.437 32.811 1.00 82.31 289 ARG A N 1
ATOM 2132 C CA . ARG A 1 289 ? -0.091 30.526 31.988 1.00 82.31 289 ARG A CA 1
ATOM 2133 C C . ARG A 1 289 ? -0.275 29.794 30.661 1.00 82.31 289 ARG A C 1
ATOM 2135 O O . ARG A 1 289 ? -0.670 28.633 30.646 1.00 82.31 289 ARG A O 1
ATOM 2142 N N . THR A 1 290 ? 0.095 30.441 29.557 1.00 83.06 290 THR A N 1
ATOM 2143 C CA . THR A 1 290 ? 0.112 29.822 28.222 1.00 83.06 290 THR A CA 1
ATOM 2144 C C . THR A 1 290 ? 1.548 29.535 27.796 1.00 83.06 290 THR A C 1
ATOM 2146 O O . THR A 1 290 ? 2.416 30.401 27.894 1.00 83.06 290 THR A O 1
ATOM 2149 N N . LEU A 1 291 ? 1.809 28.323 27.299 1.00 84.00 291 LEU A N 1
ATOM 2150 C CA . LEU A 1 291 ? 3.085 27.955 26.688 1.00 84.00 291 LEU A CA 1
ATOM 2151 C C . LEU A 1 291 ? 2.875 27.699 25.197 1.00 84.00 291 LEU A C 1
ATOM 2153 O O . LEU A 1 291 ? 2.095 26.834 24.812 1.00 84.00 291 LEU A O 1
ATOM 2157 N N . ARG A 1 292 ? 3.608 28.432 24.357 1.00 81.38 292 ARG A N 1
ATOM 2158 C CA . ARG A 1 292 ? 3.693 28.180 22.916 1.00 81.38 292 ARG A CA 1
ATOM 2159 C C . ARG A 1 292 ? 5.067 27.584 22.608 1.00 81.38 292 ARG A C 1
ATOM 2161 O O . ARG A 1 292 ? 6.089 28.131 23.031 1.00 81.38 292 ARG A O 1
ATOM 2168 N N . ARG A 1 293 ? 5.095 26.436 21.933 1.00 79.75 293 ARG A N 1
ATOM 2169 C CA . ARG A 1 293 ? 6.312 25.720 21.521 1.00 79.75 293 ARG A CA 1
ATOM 2170 C C . ARG A 1 293 ? 6.131 25.190 20.104 1.00 79.75 293 ARG A C 1
ATOM 2172 O O . ARG A 1 293 ? 5.013 24.870 19.711 1.00 79.75 293 ARG A O 1
ATOM 2179 N N . GLN A 1 294 ? 7.229 25.108 19.364 1.00 75.31 294 GLN A N 1
ATOM 2180 C CA . GLN A 1 294 ? 7.293 24.494 18.044 1.00 75.31 294 GLN A CA 1
ATOM 2181 C C . GLN A 1 294 ? 8.217 23.280 18.137 1.00 75.31 294 GLN A C 1
ATOM 2183 O O . GLN A 1 294 ? 9.296 23.374 18.715 1.00 75.31 294 GLN A O 1
ATOM 2188 N N . TYR A 1 295 ? 7.778 22.155 17.579 1.00 76.06 295 TYR A N 1
ATOM 2189 C CA . TYR A 1 295 ? 8.548 20.918 17.512 1.00 76.06 295 TYR A CA 1
ATOM 2190 C C . TYR A 1 295 ? 8.679 20.512 16.050 1.00 76.06 295 TYR A C 1
ATOM 2192 O O . TYR A 1 295 ? 7.726 20.648 15.281 1.00 76.06 295 TYR A O 1
ATOM 2200 N N . THR A 1 296 ? 9.845 20.004 15.672 1.00 69.12 296 THR A N 1
ATOM 2201 C CA . THR A 1 296 ? 10.083 19.396 14.365 1.00 69.12 296 THR A CA 1
ATOM 2202 C C . THR A 1 296 ? 10.552 17.964 14.576 1.00 69.12 296 THR A C 1
ATOM 2204 O O . THR A 1 296 ? 11.238 17.650 15.548 1.00 69.12 296 THR A O 1
ATOM 2207 N N . ARG A 1 297 ? 10.142 17.070 13.678 1.00 69.31 297 ARG A N 1
ATOM 2208 C CA . ARG A 1 297 ? 10.643 15.699 13.620 1.00 69.31 297 ARG A CA 1
ATOM 2209 C C . ARG A 1 297 ? 11.175 15.487 12.208 1.00 69.31 297 ARG A C 1
ATOM 2211 O O . ARG A 1 297 ? 10.382 15.619 11.276 1.00 69.31 297 ARG A O 1
ATOM 2218 N N . PRO A 1 298 ? 12.473 15.196 12.034 1.00 68.88 298 PRO A N 1
ATOM 2219 C CA . PRO A 1 298 ? 13.009 14.938 10.709 1.00 68.88 298 PRO A CA 1
ATOM 2220 C C . PRO A 1 298 ? 12.364 13.684 10.120 1.00 68.88 298 PRO A C 1
ATOM 2222 O O . PRO A 1 298 ? 11.864 12.815 10.847 1.00 68.88 298 PRO A O 1
ATOM 2225 N N . TYR A 1 299 ? 12.384 13.585 8.795 1.00 61.75 299 TYR A N 1
ATOM 2226 C CA . TYR A 1 299 ? 12.007 12.349 8.130 1.00 61.75 299 TYR A CA 1
ATOM 2227 C C . TYR A 1 299 ? 13.011 11.254 8.505 1.00 61.75 299 TYR A C 1
ATOM 2229 O O . TYR A 1 299 ? 14.217 11.432 8.363 1.00 61.75 299 TYR A O 1
ATOM 2237 N N . ILE A 1 300 ? 12.515 10.121 9.004 1.00 73.00 300 ILE A N 1
ATOM 2238 C CA . ILE A 1 300 ? 13.353 8.980 9.379 1.00 73.00 300 ILE A CA 1
ATOM 2239 C C . ILE A 1 300 ? 13.051 7.852 8.401 1.00 73.00 300 ILE A C 1
ATOM 2241 O O . ILE A 1 300 ? 11.957 7.278 8.406 1.00 73.00 300 ILE A O 1
ATOM 2245 N N . ALA A 1 301 ? 14.033 7.528 7.562 1.00 67.44 301 ALA A N 1
ATOM 2246 C CA . ALA A 1 301 ? 13.964 6.341 6.728 1.00 67.44 301 ALA A CA 1
ATOM 2247 C C . ALA A 1 301 ? 13.878 5.096 7.621 1.00 67.44 301 ALA A C 1
ATOM 2249 O O . ALA A 1 301 ? 14.574 4.988 8.627 1.00 67.44 301 ALA A O 1
ATOM 2250 N N . HIS A 1 302 ? 13.028 4.140 7.248 1.00 73.94 302 HIS A N 1
ATOM 2251 C CA . HIS A 1 302 ? 12.808 2.938 8.059 1.00 73.94 302 HIS A CA 1
ATOM 2252 C C . HIS A 1 302 ? 14.054 2.040 8.159 1.00 73.94 302 HIS A C 1
ATOM 2254 O O . HIS A 1 302 ? 14.119 1.212 9.059 1.00 73.94 302 HIS A O 1
ATOM 2260 N N . ALA A 1 303 ? 15.026 2.216 7.251 1.00 71.38 303 ALA A N 1
ATOM 2261 C CA . ALA A 1 303 ? 16.349 1.587 7.281 1.00 71.38 303 ALA A CA 1
ATOM 2262 C C . ALA A 1 303 ? 16.319 0.065 7.526 1.00 71.38 303 ALA A C 1
ATOM 2264 O O . ALA A 1 303 ? 17.168 -0.485 8.226 1.00 71.38 303 ALA A O 1
ATOM 2265 N N . TYR A 1 304 ? 15.332 -0.629 6.948 1.00 66.31 304 TYR A N 1
ATOM 2266 C CA . TYR A 1 304 ? 15.296 -2.085 6.993 1.00 66.31 304 TYR A CA 1
ATOM 2267 C C . TYR A 1 304 ? 16.546 -2.654 6.315 1.00 66.31 304 TYR A C 1
ATOM 2269 O O . TYR A 1 304 ? 16.882 -2.271 5.197 1.00 66.31 304 TYR A O 1
ATOM 2277 N N . ALA A 1 305 ? 17.203 -3.604 6.985 1.00 71.31 305 ALA A N 1
ATOM 2278 C CA . ALA A 1 305 ? 18.385 -4.289 6.457 1.00 71.31 305 ALA A CA 1
ATOM 2279 C C . ALA A 1 305 ? 18.090 -5.092 5.177 1.00 71.31 305 ALA A C 1
ATOM 2281 O O . ALA A 1 305 ? 18.997 -5.390 4.405 1.00 71.31 305 ALA A O 1
ATOM 2282 N N . LEU A 1 306 ? 16.817 -5.427 4.947 1.00 56.16 306 LEU A N 1
ATOM 2283 C CA . LEU A 1 306 ? 16.356 -6.059 3.722 1.00 56.16 306 LEU A CA 1
ATOM 2284 C C . LEU A 1 306 ? 15.760 -4.990 2.802 1.00 56.16 306 LEU A C 1
ATOM 2286 O O . LEU A 1 306 ? 14.807 -4.314 3.205 1.00 56.16 306 LEU A O 1
ATOM 2290 N N . PRO A 1 307 ? 16.295 -4.823 1.583 1.00 49.62 307 PRO A N 1
ATOM 2291 C CA . PRO A 1 307 ? 15.748 -3.870 0.638 1.00 49.62 307 PRO A CA 1
ATOM 2292 C C . PRO A 1 307 ? 14.339 -4.304 0.228 1.00 49.62 307 PRO A C 1
ATOM 2294 O O . PRO A 1 307 ? 14.099 -5.463 -0.101 1.00 49.62 307 PRO A O 1
ATOM 2297 N N . ALA A 1 308 ? 13.398 -3.363 0.210 1.00 49.34 308 ALA A N 1
ATOM 2298 C CA . ALA A 1 308 ? 12.127 -3.592 -0.458 1.00 49.34 308 ALA A CA 1
ATOM 2299 C C . ALA A 1 308 ? 12.382 -3.643 -1.970 1.00 49.34 308 ALA A C 1
ATOM 2301 O O . ALA A 1 308 ? 12.952 -2.692 -2.494 1.00 49.34 308 ALA A O 1
ATOM 2302 N N . TRP A 1 309 ? 11.973 -4.740 -2.622 1.00 41.75 309 TRP A N 1
ATOM 2303 C CA . TRP A 1 309 ? 11.823 -4.900 -4.080 1.00 41.75 309 TRP A CA 1
ATOM 2304 C C . TRP A 1 309 ? 12.827 -4.075 -4.919 1.00 41.75 309 TRP A C 1
ATOM 2306 O O . TRP A 1 309 ? 12.538 -2.936 -5.287 1.00 41.75 309 TRP A O 1
ATOM 2316 N N . ARG A 1 310 ? 14.003 -4.663 -5.203 1.00 34.28 310 ARG A N 1
ATOM 2317 C CA . ARG A 1 310 ? 15.012 -4.121 -6.137 1.00 34.28 310 ARG A CA 1
ATOM 2318 C C . ARG A 1 310 ? 14.534 -4.150 -7.585 1.00 34.28 310 ARG A C 1
ATOM 2320 O O . ARG A 1 310 ? 14.150 -5.254 -8.029 1.00 34.28 310 ARG A O 1
#

Radius of gyration: 26.75 Å; chains: 1; bounding box: 58×65×64 Å

Foldseek 3Di:
DQPPPFPPDDQDFPDDPPPDPDDCVPRDDDPDDPDDFRKFKWFAPPPPDQAPVSVLVVQAVPAAPAEEEDLAGRDPFNVVVVVCCVVSVGHHHYDYDNGVVVRLVCRLVVVHGITIDTCVVCVVVCVSIPTHAHQDPVRFRDDPPPPPPDDDDTPPPPPDVPDDDDDPCVVCVVVVHDDDPVSDDDVQDKDKDWADDPAAPKFWDFWDQPQLVPQPQWPDWDDDHRTTMTIGSDPVSRVVSSVRRNVRTDIDDHDHDDDPVPVVVVVVPDDDDDDDNDDDPDDDDDDPDDDDDDDDDDDDDPPPPDDDRD

pLDDT: mean 72.71, std 21.09, range [19.91, 96.62]

Sequence (310 aa):
MFLAAPAKCPAATPKSVEQRQYDLMRDLAPIAPANYSDLVIVVNPQVPAKTLQEFIALAKAQPGKLNYASSGQGTPYHMAGELFKAMAGIDVVHVPYRNSGEARSGVIGGQVQMMIDALPAMAPNIGETRSVRSRPPDGSIARPRCRCGHRGQGHAKRAVAGHSVQRVDIPDKVFARERFIHDCALPKLLHGRVLRPGISAARLIALDEAAVRAVSGLVTIVRDGGFAGVIADGEAAAEAALKTLRKGATWSAGEPLPDENDLAGFLKSQPVETTVIDTKTAAAGMATRTLRRQYTRPYIAHAYALPAWR

Secondary structure (DSSP, 8-state):
-------------SS-----SS-TTTS-----------EEEEE-TTSS-SSHHHHHHHHHHSTTT-EEEESSTTSHHHHHHHHHHHHHT---EEEE-SSHHHHHHHHHTTSSSEEEEEHHHHGGGTTTSEE-----TTS-------SSS-PPPP----SSTTS----TTHHHHHTT-S-SGGG---TT--EEEEE--SSBT--EEEE--HHHHTSTTEEEEEEETTEEEEEESSHHHHHHHHHHHHHTEEE---BPPPPGGGHHHHHHHS-----------S-----S----------------SSPS--